Protein AF-A0A7S3Z803-F1 (afdb_monomer)

Sequence (334 aa):
MASFVPVSVGDYLKKFGDLLNKKYKSIKSNDLVVKATDGEGMSIETQIVSAYPKADQSPQGTVKITYKDKPTASKLEFYTDSQVKITGKAETTYFKGWKFTGSGAMIPPYLIIPKKHLSNVAFSAEYTQNKFTGKGSVVYKKAFANASPPVKAMDAVDLAGAFSFGNNGVSIGGKVGGTYADKKFAVTGWGAGANVKKGDIVFGIFSNKFEDVTTGVHYKYSKKTAVGIQTTMKKAFPKKPEEKKAFSSKSLMDIGAGVDYKFNKDTTLQGKVDIGLAMVNPVDTSAKATLEQTVSVGGVMEYALTDFNSKLQLTTICKASGADLGLKLTYGDK

InterPro domains:
  IPR023614 Porin domain superfamily [G3DSA:2.40.160.10] (5-332)

Organism: NCBI:txid91324

Secondary structure (DSSP, 8-state):
----PPPPGGGTTHHHHHHHHTTGGG-SS--EEEEEE-SSSEEEEEEEETSS--TT---EEEEEEEEEETTTTEEEEEEEETT--EEEEEEE--STTEEEEEEEEE--GGG-SSS-EEEEEEEEEEEEETTEEEEEEEEEEEEE-SS-S-----SEEEEEEEEEEEETTEEEEEEEEEEEETTEEEEEEEEEEEEEEETTEEEEEEEETTTEEEEEEEE--SSSEEEEEEEEE-----S-TT---------SEEEEEEEEEESSSSEEEEEEEEEEEEEE--SSTTSPPEEEEEEEEEEEEEEEE-SSSB-EEEEEEEETTS----EEEEEEB-

Foldseek 3Di:
DPFDWFDWPVCLCVVQCCQFPVQVVPFPAQKEWEWEDPVQFKIKIKIWGRPPPDPPDDIKIKIWIWGADPVFRKIWIWMQIPQRWIKIKIWTDNDVQKIKIKIWIWRDPVSDDQPWTWIKIKIKMWGIDRFKIKMKMKIQTDGDHDDDPDDDDRQKIKIKIKMWGDDDQKIWIKMWIWMCHPNDIDTPWMKIWMWGDDPQKIWIWIDIVVFKIKIKIKGDPDPFKIKMKMKIAGHPDDPDPPPPDPPDFDFRMKMKIKMWGHPDPFKIKIKMKIKTWTWDDPPDPPDDTDIDIDIKIKMWIWGWDDPDQWTWIWIFMQIPVDGPTGTYTYTYHD

pLDDT: mean 71.65, std 16.97, range [33.16, 94.19]

Radius of gyration: 23.08 Å; Cα contacts (8 Å, |Δi|>4): 830; chains: 1; bounding box: 64×56×61 Å

Solvent-accessible surface area (backbone atoms only — not comparable to full-atom values): 17310 Å² total; per-residue (Å²): 130,86,81,62,72,36,56,47,59,89,51,43,53,38,73,39,49,47,64,68,40,60,72,68,74,72,52,90,31,43,27,42,33,42,39,46,55,76,86,77,38,44,36,40,38,38,36,31,42,24,69,74,49,61,100,92,50,81,60,41,45,35,41,35,43,36,41,39,45,74,93,59,61,28,34,42,37,41,35,37,36,72,82,53,39,39,35,42,36,41,36,36,47,91,45,95,47,36,39,41,35,42,35,38,36,40,52,60,74,92,79,51,81,92,64,66,43,63,37,40,42,35,42,35,43,33,40,45,56,71,42,35,26,41,35,43,35,43,33,45,39,36,67,55,72,84,81,83,86,84,95,82,75,75,61,31,38,38,41,37,42,34,32,16,40,24,56,97,46,34,21,41,31,35,36,44,28,29,39,39,35,93,95,39,79,43,81,75,45,40,31,44,36,37,27,38,47,59,91,56,35,37,39,18,39,40,24,46,73,82,44,34,41,36,39,31,40,34,37,47,81,47,100,42,33,36,38,29,36,34,40,37,39,39,67,85,69,77,97,55,94,80,68,86,63,78,83,70,76,61,49,38,34,39,39,37,39,27,38,40,38,41,83,53,101,50,31,38,40,35,39,37,40,39,39,38,35,25,64,44,70,55,98,50,98,85,54,76,72,41,80,47,79,46,78,48,46,41,37,40,41,38,40,47,48,74,91,48,84,32,46,41,34,45,31,46,37,48,35,76,92,56,77,56,75,20,49,35,45,33,44,30,63,117

Structure (mmCIF, N/CA/C/O backbone):
data_AF-A0A7S3Z803-F1
#
_entry.id   AF-A0A7S3Z803-F1
#
loop_
_atom_site.group_PDB
_atom_site.id
_atom_site.type_symbol
_atom_site.label_atom_id
_atom_site.label_alt_id
_atom_site.label_comp_id
_atom_site.label_asym_id
_atom_site.label_entity_id
_atom_site.label_seq_id
_atom_site.pdbx_PDB_ins_code
_atom_site.Cartn_x
_atom_site.Cartn_y
_atom_site.Cartn_z
_atom_site.occupancy
_atom_site.B_iso_or_equiv
_atom_site.auth_seq_id
_atom_site.auth_comp_id
_atom_site.auth_asym_id
_atom_site.auth_atom_id
_atom_site.pdbx_PDB_model_num
ATOM 1 N N . MET A 1 1 ? -3.467 -12.020 27.764 1.00 38.16 1 MET A N 1
ATOM 2 C CA . MET A 1 1 ? -2.992 -10.803 27.060 1.00 38.16 1 MET A CA 1
ATOM 3 C C . MET A 1 1 ? -3.093 -11.047 25.560 1.00 38.16 1 MET A C 1
ATOM 5 O O . MET A 1 1 ? -2.675 -12.112 25.124 1.00 38.16 1 MET A O 1
ATOM 9 N N . ALA A 1 2 ? -3.681 -10.135 24.779 1.00 41.53 2 ALA A N 1
ATOM 10 C CA . ALA A 1 2 ? -3.744 -10.296 23.323 1.00 41.53 2 ALA A CA 1
ATOM 11 C C . ALA A 1 2 ? -2.323 -10.251 22.734 1.00 41.53 2 ALA A C 1
ATOM 13 O O . ALA A 1 2 ? -1.582 -9.302 22.988 1.00 41.53 2 ALA A O 1
ATOM 14 N N . SER A 1 3 ? -1.939 -11.290 21.989 1.00 53.44 3 SER A N 1
ATOM 15 C CA . SER A 1 3 ? -0.626 -11.379 21.343 1.00 53.44 3 SER A CA 1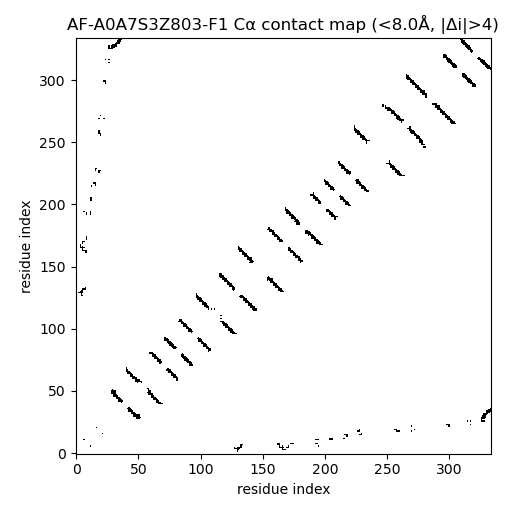
ATOM 16 C C . SER A 1 3 ? -0.447 -10.221 20.354 1.00 53.44 3 SER A C 1
ATOM 18 O O . SER A 1 3 ? -1.299 -9.997 19.492 1.00 53.44 3 SER A O 1
ATOM 20 N N . PHE A 1 4 ? 0.636 -9.453 20.500 1.00 69.19 4 PHE A N 1
ATOM 21 C CA . PHE A 1 4 ? 0.986 -8.378 19.573 1.00 69.19 4 PHE A CA 1
ATOM 22 C C . PHE A 1 4 ? 1.447 -8.983 18.245 1.00 69.19 4 PHE A C 1
ATOM 24 O O . PHE A 1 4 ? 2.483 -9.641 18.197 1.00 69.19 4 PHE A O 1
ATOM 31 N N . VAL A 1 5 ? 0.690 -8.738 17.175 1.00 76.19 5 VAL A N 1
ATOM 32 C CA . VAL A 1 5 ? 1.070 -9.131 15.813 1.00 76.19 5 VAL A CA 1
ATOM 33 C C . VAL A 1 5 ? 1.949 -8.026 15.209 1.00 76.19 5 VAL A C 1
ATOM 35 O O . VAL A 1 5 ? 1.501 -6.874 15.172 1.00 76.19 5 VAL A O 1
ATOM 38 N N . PRO A 1 6 ? 3.176 -8.334 14.749 1.00 80.75 6 PRO A N 1
ATOM 39 C CA . PRO A 1 6 ? 4.049 -7.347 14.125 1.00 80.75 6 PRO A CA 1
ATOM 40 C C . PRO A 1 6 ? 3.448 -6.770 12.847 1.00 80.75 6 PRO A C 1
ATOM 42 O O . PRO A 1 6 ? 2.753 -7.446 12.086 1.00 80.75 6 PRO A O 1
ATOM 45 N N . VAL A 1 7 ? 3.752 -5.498 12.598 1.00 82.12 7 VAL A N 1
ATOM 46 C CA . VAL A 1 7 ? 3.350 -4.811 11.368 1.00 82.12 7 VAL A CA 1
ATOM 47 C C . VAL A 1 7 ? 4.319 -5.197 10.249 1.00 82.12 7 VAL A C 1
ATOM 49 O O . VAL A 1 7 ? 5.530 -5.151 10.437 1.00 82.12 7 VAL A O 1
ATOM 52 N N . SER A 1 8 ? 3.826 -5.554 9.065 1.00 83.56 8 SER A N 1
ATOM 53 C CA . SER A 1 8 ? 4.696 -5.805 7.909 1.00 83.56 8 SER A CA 1
ATOM 54 C C . SER A 1 8 ? 5.442 -4.520 7.522 1.00 83.56 8 SER A C 1
ATOM 56 O O . SER A 1 8 ? 4.881 -3.429 7.589 1.00 83.56 8 SER A O 1
ATOM 58 N N . VAL A 1 9 ? 6.697 -4.615 7.071 1.00 80.31 9 VAL A N 1
ATOM 59 C CA . VAL A 1 9 ? 7.543 -3.436 6.769 1.00 80.31 9 VAL A CA 1
ATOM 60 C C . VAL A 1 9 ? 6.892 -2.463 5.776 1.00 80.31 9 VAL A C 1
ATOM 62 O O . VAL A 1 9 ? 6.995 -1.250 5.936 1.00 80.31 9 VAL A O 1
ATOM 65 N N . GLY A 1 10 ? 6.176 -2.980 4.770 1.00 78.44 10 GLY A N 1
ATOM 66 C CA . GLY A 1 10 ? 5.425 -2.153 3.815 1.00 78.44 10 GLY A CA 1
ATOM 67 C C . GLY A 1 10 ? 4.274 -1.358 4.445 1.00 78.44 10 GLY A C 1
ATOM 68 O O . GLY A 1 10 ? 3.854 -0.345 3.891 1.00 78.44 10 GLY A O 1
ATOM 69 N N . ASP A 1 11 ? 3.812 -1.777 5.622 1.00 84.19 11 ASP A N 1
ATOM 70 C CA . ASP A 1 11 ? 2.680 -1.202 6.338 1.00 84.19 11 ASP A CA 1
ATOM 71 C C . ASP A 1 11 ? 3.108 -0.277 7.496 1.00 84.19 11 ASP A C 1
ATOM 73 O O . ASP A 1 11 ? 2.251 0.380 8.091 1.00 84.19 11 ASP A O 1
ATOM 77 N N . TYR A 1 12 ? 4.413 -0.134 7.782 1.00 84.75 12 TYR A N 1
ATOM 78 C CA . TYR A 1 12 ? 4.927 0.743 8.852 1.00 84.75 12 TYR A CA 1
ATOM 79 C C . TYR A 1 12 ? 4.433 2.181 8.757 1.00 84.75 12 TYR A C 1
ATOM 81 O O . TYR A 1 12 ? 4.205 2.813 9.789 1.00 84.75 12 TYR A O 1
ATOM 89 N N . LEU A 1 13 ? 4.259 2.676 7.530 1.00 84.00 13 LEU A N 1
ATOM 90 C CA . LEU A 1 13 ? 3.807 4.036 7.254 1.00 84.00 13 LEU A CA 1
ATOM 91 C C . LEU A 1 13 ? 2.380 4.104 6.686 1.00 84.00 13 LEU A C 1
ATOM 93 O O . LEU A 1 13 ? 1.871 5.185 6.391 1.00 84.00 13 LEU A O 1
ATOM 97 N N . LYS A 1 14 ? 1.702 2.962 6.535 1.00 84.25 14 LYS A N 1
ATOM 98 C CA . LYS A 1 14 ? 0.430 2.876 5.805 1.00 84.25 14 LYS A CA 1
ATOM 99 C C . LYS A 1 14 ? -0.696 3.658 6.457 1.00 84.25 14 LYS A C 1
ATOM 101 O O . LYS A 1 14 ? -1.471 4.274 5.745 1.00 84.25 14 LYS A O 1
ATOM 106 N N . LYS A 1 15 ? -0.767 3.703 7.791 1.00 79.38 15 LYS A N 1
ATOM 107 C CA . LYS A 1 15 ? -1.795 4.500 8.485 1.00 79.38 15 LYS A CA 1
ATOM 108 C C . LYS A 1 15 ? -1.696 5.992 8.158 1.00 79.38 15 LYS A C 1
ATOM 110 O O . LYS A 1 15 ? -2.727 6.639 8.012 1.00 79.38 15 LYS A O 1
ATOM 115 N N . PHE A 1 16 ? -0.478 6.517 8.010 1.00 80.44 16 PHE A N 1
ATOM 116 C CA . PHE A 1 16 ? -0.243 7.911 7.616 1.00 80.44 16 PHE A CA 1
ATOM 117 C C . PHE A 1 16 ? -0.526 8.095 6.123 1.00 80.44 16 PHE A C 1
ATOM 119 O O . PHE A 1 16 ? -1.274 8.990 5.735 1.00 80.44 16 PHE A O 1
ATOM 126 N N . GLY A 1 17 ? -0.001 7.184 5.296 1.00 74.56 17 GLY A N 1
ATOM 127 C CA . GLY A 1 17 ? -0.214 7.188 3.854 1.00 74.56 17 GLY A CA 1
ATOM 128 C C . GLY A 1 17 ? -1.694 7.133 3.476 1.00 74.56 17 GLY A C 1
ATOM 129 O O . GLY A 1 17 ? -2.117 7.888 2.604 1.00 74.56 17 GLY A O 1
ATOM 130 N N . ASP A 1 18 ? -2.488 6.303 4.152 1.00 79.31 18 ASP A N 1
ATOM 131 C CA . ASP A 1 18 ? -3.930 6.185 3.940 1.00 79.31 18 ASP A CA 1
ATOM 132 C C . ASP A 1 18 ? -4.656 7.486 4.301 1.00 79.31 18 ASP A C 1
ATOM 134 O O . ASP A 1 18 ? -5.507 7.933 3.534 1.00 79.3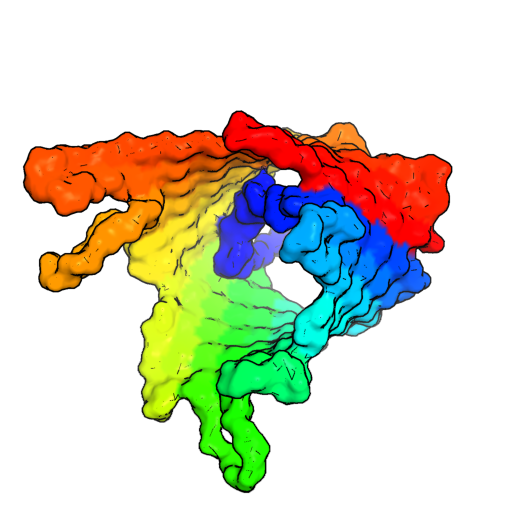1 18 ASP A O 1
ATOM 138 N N . LEU A 1 19 ? -4.294 8.120 5.420 1.00 76.50 19 LEU A N 1
ATOM 139 C CA . LEU A 1 19 ? -4.903 9.375 5.862 1.00 76.50 19 LEU A CA 1
ATOM 140 C C . LEU A 1 19 ? -4.607 10.530 4.885 1.00 76.50 19 LEU A C 1
ATOM 142 O O . LEU A 1 19 ? -5.499 11.311 4.569 1.00 76.50 19 LEU A O 1
ATOM 146 N N . LEU A 1 20 ? -3.383 10.606 4.353 1.00 70.56 20 LEU A N 1
ATOM 147 C CA . LEU A 1 20 ? -2.963 11.685 3.447 1.00 70.56 20 LEU A CA 1
ATOM 148 C C . LEU A 1 20 ? -3.347 11.457 1.975 1.00 70.56 20 LEU A C 1
ATOM 150 O O . LEU A 1 20 ? -3.484 12.417 1.216 1.00 70.56 20 LEU A O 1
ATOM 154 N N . ASN A 1 21 ? -3.487 10.202 1.531 1.00 67.69 21 ASN A N 1
ATOM 155 C CA . ASN A 1 21 ? -3.575 9.890 0.098 1.00 67.69 21 ASN A CA 1
ATOM 156 C C . ASN A 1 21 ? -4.861 9.197 -0.346 1.00 67.69 21 ASN A C 1
ATOM 158 O O . ASN A 1 21 ? -5.215 9.313 -1.520 1.00 67.69 21 ASN A O 1
ATOM 162 N N . LYS A 1 22 ? -5.529 8.430 0.523 1.00 64.75 22 LYS A N 1
ATOM 163 C CA . LYS A 1 22 ? -6.523 7.445 0.070 1.00 64.75 22 LYS A CA 1
ATOM 164 C C . LYS A 1 22 ? -7.722 8.085 -0.627 1.00 64.75 22 LYS A C 1
ATOM 166 O O . LYS A 1 22 ? -8.131 7.588 -1.671 1.00 64.75 22 LYS A O 1
ATOM 171 N N . LYS A 1 23 ? -8.251 9.189 -0.089 1.00 61.09 23 LYS A N 1
ATOM 172 C CA . LYS A 1 23 ? -9.412 9.881 -0.674 1.00 61.09 23 LYS A CA 1
ATOM 173 C C . LYS A 1 23 ? -9.034 10.947 -1.706 1.00 61.09 23 LYS A C 1
ATOM 175 O O . LYS A 1 23 ? -9.745 11.128 -2.685 1.00 61.09 23 LYS A O 1
ATOM 180 N N . TYR A 1 24 ? -7.862 11.567 -1.564 1.00 58.38 24 TYR A N 1
ATOM 181 C CA . TYR A 1 24 ? -7.374 12.603 -2.486 1.00 58.38 24 TYR A CA 1
ATOM 182 C C . TYR A 1 24 ? -6.942 12.074 -3.856 1.00 58.38 24 TYR A C 1
ATOM 184 O O . TYR A 1 24 ? -7.064 12.778 -4.854 1.00 58.38 24 TYR A O 1
ATOM 192 N N . LYS A 1 25 ? -6.431 10.837 -3.932 1.00 52.81 25 LYS A N 1
ATOM 193 C CA . LYS A 1 25 ? -6.002 10.239 -5.208 1.00 52.81 25 LYS A CA 1
ATOM 194 C C . LYS A 1 25 ? -7.168 9.867 -6.133 1.00 52.81 25 LYS A C 1
ATOM 196 O O . LYS A 1 25 ? -6.919 9.609 -7.304 1.00 52.81 25 LYS A O 1
ATOM 201 N N . SER A 1 26 ? -8.403 9.829 -5.626 1.00 47.25 26 SER A N 1
ATOM 202 C CA . SER A 1 26 ? -9.543 9.198 -6.308 1.00 47.25 26 SER A CA 1
ATOM 203 C C . SER A 1 26 ? -10.510 10.163 -7.000 1.00 47.25 26 SER A C 1
ATOM 205 O O . SER A 1 26 ? -11.493 9.687 -7.558 1.00 47.25 26 SER A O 1
ATOM 207 N N . ILE A 1 27 ? -10.319 11.480 -6.935 1.00 50.72 27 ILE A N 1
ATOM 208 C CA . ILE A 1 27 ? -11.336 12.417 -7.434 1.00 50.72 27 ILE A CA 1
ATOM 209 C C . ILE A 1 27 ? -10.619 13.494 -8.243 1.00 50.72 27 ILE A C 1
ATOM 211 O O . ILE A 1 27 ? -10.336 14.592 -7.776 1.00 50.72 27 ILE A O 1
ATOM 215 N N . LYS A 1 28 ? -10.216 13.131 -9.459 1.00 48.34 28 LYS A N 1
ATOM 216 C CA . LYS A 1 28 ? -9.746 14.103 -10.457 1.00 48.34 28 LYS A CA 1
ATOM 217 C C . LYS A 1 28 ? -10.821 14.416 -11.501 1.00 48.34 28 LYS A C 1
ATOM 219 O O . LYS A 1 28 ? -10.574 15.218 -12.391 1.00 48.34 28 LYS A O 1
ATOM 224 N N . SER A 1 29 ? -11.997 13.807 -11.388 1.00 53.75 29 SER A N 1
ATOM 225 C CA . SER A 1 29 ? -12.979 13.753 -12.464 1.00 53.75 29 SER A CA 1
ATOM 226 C C . SER A 1 29 ? -14.366 13.391 -11.930 1.00 53.75 29 SER A C 1
ATOM 228 O O . SER A 1 29 ? -14.491 12.829 -10.839 1.00 53.75 29 SER A O 1
ATOM 230 N N . ASN A 1 30 ? -15.396 13.742 -12.707 1.00 59.19 30 ASN A N 1
ATOM 231 C CA . ASN A 1 30 ? -16.782 13.312 -12.523 1.00 59.19 30 ASN A CA 1
ATOM 232 C C . ASN A 1 30 ? -16.883 11.797 -12.748 1.00 59.19 30 ASN A C 1
ATOM 234 O O . ASN A 1 30 ? -17.286 11.342 -13.820 1.00 59.19 30 ASN A O 1
ATOM 238 N N . ASP A 1 31 ? -16.420 11.024 -11.773 1.00 63.72 31 ASP A N 1
ATOM 239 C CA . ASP A 1 31 ? -16.393 9.572 -11.846 1.00 63.72 31 ASP A CA 1
ATOM 240 C C . ASP A 1 31 ? -17.755 9.006 -11.451 1.00 63.72 31 ASP A C 1
ATOM 242 O O . ASP A 1 31 ? -18.278 9.301 -10.370 1.00 63.72 31 ASP A O 1
ATOM 246 N N . LEU A 1 32 ? -18.291 8.137 -12.305 1.00 65.88 32 LEU A N 1
ATOM 247 C CA . LEU A 1 32 ? -19.451 7.315 -11.988 1.00 65.88 32 LEU A CA 1
ATOM 248 C C . LEU A 1 32 ? -18.962 5.943 -11.535 1.00 65.88 32 LEU A C 1
ATOM 250 O O . LEU A 1 32 ? -18.242 5.278 -12.277 1.00 65.88 32 LEU A O 1
ATOM 254 N N . VAL A 1 33 ? -19.358 5.509 -10.338 1.00 72.50 33 VAL A N 1
ATOM 255 C CA . VAL A 1 33 ? -19.061 4.161 -9.831 1.00 72.50 33 VAL A CA 1
ATOM 256 C C . VAL A 1 33 ? -20.357 3.420 -9.536 1.00 72.50 33 VAL A C 1
ATOM 258 O O . VAL A 1 33 ? -21.183 3.883 -8.756 1.00 72.50 33 VAL A O 1
ATOM 261 N N . VAL A 1 34 ? -20.514 2.237 -10.115 1.00 70.44 34 VAL A N 1
ATOM 262 C CA . VAL A 1 34 ? -21.640 1.335 -9.870 1.00 70.44 34 VAL A CA 1
ATOM 263 C C . VAL A 1 34 ? -21.108 0.083 -9.195 1.00 70.44 34 VAL A C 1
ATOM 265 O O . VAL A 1 34 ? -20.183 -0.548 -9.708 1.00 70.44 34 VAL A O 1
ATOM 268 N N . LYS A 1 35 ? -21.668 -0.275 -8.039 1.00 77.75 35 LYS A N 1
ATOM 269 C CA . LYS A 1 35 ? -21.300 -1.484 -7.297 1.00 77.75 35 LYS A CA 1
ATOM 270 C C . LYS A 1 35 ? -22.505 -2.399 -7.161 1.00 77.75 35 LYS A C 1
ATOM 272 O O . LYS A 1 35 ? -23.521 -1.987 -6.621 1.00 77.75 35 LYS A O 1
ATOM 277 N N . ALA A 1 36 ? -22.353 -3.644 -7.580 1.00 75.56 36 ALA A N 1
ATOM 278 C CA . ALA A 1 36 ? -23.312 -4.713 -7.346 1.00 75.56 36 ALA A CA 1
ATOM 279 C C . ALA A 1 36 ? -22.654 -5.800 -6.491 1.00 75.56 36 ALA A C 1
ATOM 281 O O . ALA A 1 36 ? -21.455 -6.060 -6.614 1.00 75.56 36 ALA A O 1
ATOM 282 N N . THR A 1 37 ? -23.421 -6.428 -5.611 1.00 77.88 37 THR A N 1
ATOM 283 C CA . THR A 1 37 ? -22.973 -7.537 -4.765 1.00 77.88 37 THR A CA 1
ATOM 284 C C . THR A 1 37 ? -24.071 -8.587 -4.723 1.00 77.88 37 THR A C 1
ATOM 286 O O . THR A 1 37 ? -25.240 -8.231 -4.691 1.00 77.88 37 THR A O 1
ATOM 289 N N . ASP A 1 38 ? -23.704 -9.865 -4.716 1.00 76.69 38 ASP A N 1
ATOM 290 C CA . ASP A 1 38 ? -24.664 -10.967 -4.534 1.00 76.69 38 ASP A CA 1
ATOM 291 C C . ASP A 1 38 ? -25.003 -11.216 -3.049 1.00 76.69 38 ASP A C 1
ATOM 293 O O . ASP A 1 38 ? -25.902 -11.980 -2.727 1.00 76.69 38 ASP A O 1
ATOM 297 N N . GLY A 1 39 ? -24.247 -10.598 -2.131 1.00 73.06 39 GLY A N 1
ATOM 298 C CA . GLY A 1 39 ? -24.377 -10.769 -0.676 1.00 73.06 39 GLY A CA 1
ATOM 299 C C . GLY A 1 39 ? -23.646 -12.005 -0.129 1.00 73.06 39 GLY A C 1
ATOM 300 O O . GLY A 1 39 ? -23.325 -12.088 1.067 1.00 73.06 39 GLY A O 1
ATOM 301 N N . GLU A 1 40 ? -23.271 -12.931 -1.003 1.00 72.88 40 GLU A N 1
ATOM 302 C CA . GLU A 1 40 ? -22.730 -14.241 -0.657 1.00 72.88 40 GLU A CA 1
ATOM 303 C C . GLU A 1 40 ? -21.209 -14.310 -0.816 1.00 72.88 40 GLU A C 1
ATOM 305 O O . GLU A 1 40 ? -20.545 -14.887 0.053 1.00 72.88 40 GLU A O 1
ATOM 310 N N . GLY A 1 41 ? -20.630 -13.603 -1.791 1.00 75.19 41 GLY A N 1
ATOM 311 C CA . GLY A 1 41 ? -19.181 -13.576 -2.000 1.00 75.19 41 GLY A CA 1
ATOM 312 C C . GLY A 1 41 ? -18.698 -12.832 -3.245 1.00 75.19 41 GLY A C 1
ATOM 313 O O . GLY A 1 41 ? -17.511 -12.494 -3.307 1.00 75.19 41 GLY A O 1
ATOM 314 N N . MET A 1 42 ? -19.566 -12.533 -4.211 1.00 81.56 42 MET A N 1
ATOM 315 C CA . MET A 1 42 ? -19.224 -11.813 -5.434 1.00 81.56 42 MET A CA 1
ATOM 316 C C . MET A 1 42 ? -19.596 -10.331 -5.345 1.00 81.56 42 MET A C 1
ATOM 318 O O . MET A 1 42 ? -20.680 -9.951 -4.914 1.00 81.56 42 MET A O 1
ATOM 322 N N . SER A 1 43 ? -18.698 -9.468 -5.814 1.00 85.00 43 SER A N 1
ATOM 323 C CA . SER A 1 43 ? -18.977 -8.050 -6.024 1.00 85.00 43 SER A CA 1
ATOM 324 C C . SER A 1 43 ? -18.425 -7.584 -7.363 1.00 85.00 43 SER A C 1
ATOM 326 O O . SER A 1 43 ? -17.258 -7.840 -7.672 1.00 85.00 43 SER A O 1
ATOM 328 N N . ILE A 1 44 ? -19.232 -6.847 -8.111 1.00 81.75 44 ILE A N 1
ATOM 329 C CA . ILE A 1 44 ? -18.873 -6.221 -9.378 1.00 81.75 44 ILE A CA 1
ATOM 330 C C . ILE A 1 44 ? -18.842 -4.713 -9.145 1.00 81.75 44 ILE A C 1
ATOM 332 O O . ILE A 1 44 ? -19.792 -4.134 -8.633 1.00 81.75 44 ILE A O 1
ATOM 336 N N . GLU A 1 45 ? -17.741 -4.069 -9.502 1.00 82.81 45 GLU A N 1
ATOM 337 C CA . GLU A 1 45 ? -17.573 -2.622 -9.460 1.00 82.81 45 GLU A CA 1
ATOM 338 C C . GLU A 1 45 ? -17.234 -2.136 -10.865 1.00 82.81 45 GLU A C 1
ATOM 340 O O . GLU A 1 45 ? -16.190 -2.483 -11.413 1.00 82.81 45 GLU A O 1
ATOM 345 N N . THR A 1 46 ? -18.118 -1.337 -11.449 1.00 79.75 46 THR A N 1
ATOM 346 C CA . THR A 1 46 ? -17.885 -0.654 -12.723 1.00 79.75 46 THR A CA 1
ATOM 347 C C . THR A 1 46 ? -17.604 0.808 -12.431 1.00 79.75 46 THR A C 1
ATOM 349 O O . THR A 1 46 ? -18.339 1.435 -11.672 1.00 79.75 46 THR A O 1
ATOM 352 N N . GLN A 1 47 ? -16.551 1.367 -13.015 1.00 78.50 47 GLN A N 1
ATOM 353 C CA . GLN A 1 47 ? -16.219 2.781 -12.876 1.00 78.50 47 GLN A CA 1
ATOM 354 C C . GLN A 1 47 ? -15.996 3.401 -14.250 1.00 78.50 47 GLN A C 1
ATOM 356 O O . GLN A 1 47 ? -15.205 2.889 -15.037 1.00 78.50 47 GLN A O 1
ATOM 361 N N . ILE A 1 48 ? -16.651 4.529 -14.509 1.00 70.88 48 ILE A N 1
ATOM 362 C CA . ILE A 1 48 ? -16.384 5.397 -15.655 1.00 70.88 48 ILE A CA 1
ATOM 363 C C . ILE A 1 48 ? -15.667 6.630 -15.121 1.00 70.88 48 ILE A C 1
ATOM 365 O O . ILE A 1 48 ? -16.241 7.412 -14.363 1.00 70.88 48 ILE A O 1
ATOM 369 N N . VAL A 1 49 ? -14.403 6.779 -15.501 1.00 69.31 49 VAL A N 1
ATOM 370 C CA . VAL A 1 49 ? -13.582 7.946 -15.185 1.00 69.31 49 VAL A CA 1
ATOM 371 C C . VAL A 1 49 ? -13.902 9.052 -16.179 1.00 69.31 49 VAL A C 1
ATOM 373 O O . VAL A 1 49 ? -13.926 8.804 -17.387 1.00 69.31 49 VAL A O 1
ATOM 376 N N . SER A 1 50 ? -14.124 10.265 -15.668 1.00 63.38 50 SER A N 1
ATOM 377 C CA . SER A 1 50 ? -14.532 11.423 -16.479 1.00 63.38 50 SER A CA 1
ATOM 378 C C . SER A 1 50 ? -15.781 11.125 -17.312 1.00 63.38 50 SER A C 1
ATOM 380 O O . SER A 1 50 ? -15.752 11.256 -18.531 1.00 63.38 50 SER A O 1
ATOM 382 N N . ALA A 1 51 ? -16.887 10.736 -16.664 1.00 54.84 51 ALA A N 1
ATOM 383 C CA . ALA A 1 51 ? -18.160 10.471 -17.347 1.00 54.84 51 ALA A CA 1
ATOM 384 C C . ALA A 1 51 ? -18.642 11.665 -18.201 1.00 54.84 51 ALA A C 1
ATOM 386 O O . ALA A 1 51 ? -19.322 11.470 -19.202 1.00 54.84 51 ALA A O 1
ATOM 387 N N . TYR A 1 52 ? -18.215 12.881 -17.840 1.00 55.88 52 TYR A N 1
ATOM 388 C CA . TYR A 1 52 ? -18.385 14.110 -18.617 1.00 55.88 52 TYR A CA 1
ATOM 389 C C . TYR A 1 52 ? -17.010 14.730 -18.897 1.00 55.88 52 TYR A C 1
ATOM 391 O O . TYR A 1 52 ? -16.545 15.572 -18.118 1.00 55.88 52 TYR A O 1
ATOM 399 N N . PRO A 1 53 ? -16.294 14.266 -19.930 1.00 56.53 53 PRO A N 1
ATOM 400 C CA . PRO A 1 53 ? -14.960 14.762 -20.218 1.00 56.53 53 PRO A CA 1
ATOM 401 C C . PRO A 1 53 ? -15.012 16.151 -20.871 1.00 56.53 53 PRO A C 1
ATOM 403 O O . PRO A 1 53 ? -16.014 16.551 -21.461 1.00 56.53 53 PRO A O 1
ATOM 406 N N . LYS A 1 54 ? -13.902 16.895 -20.792 1.00 56.72 54 LYS A N 1
ATOM 407 C CA . LYS A 1 54 ? -13.682 18.060 -21.667 1.00 56.72 54 LYS A CA 1
ATOM 408 C C . LYS A 1 54 ? -13.523 17.572 -23.118 1.00 56.72 54 LYS A C 1
ATOM 410 O O . LYS A 1 54 ? -13.174 16.413 -23.317 1.00 56.72 54 LYS A O 1
ATOM 415 N N . ALA A 1 55 ? -13.734 18.454 -24.098 1.00 52.22 55 ALA A N 1
ATOM 416 C CA . ALA A 1 55 ? -13.824 18.132 -25.532 1.00 52.22 55 ALA A CA 1
ATOM 417 C C . ALA A 1 55 ? -12.707 17.220 -26.102 1.00 52.22 55 ALA A C 1
ATOM 419 O O . ALA A 1 55 ? -12.965 16.487 -27.050 1.00 52.22 55 ALA A O 1
ATOM 420 N N . ASP A 1 56 ? -11.518 17.192 -25.486 1.00 59.03 56 ASP A N 1
ATOM 421 C CA . ASP A 1 56 ? -10.352 16.425 -25.955 1.00 59.03 56 ASP A CA 1
ATOM 422 C C . ASP A 1 56 ? -10.052 15.145 -25.145 1.00 59.03 56 ASP A C 1
ATOM 424 O O . ASP A 1 56 ? -8.962 14.577 -25.246 1.00 59.03 56 ASP A O 1
ATOM 428 N N . GLN A 1 57 ? -10.969 14.690 -24.285 1.00 57.81 57 GLN A N 1
ATOM 429 C CA . GLN A 1 57 ? -10.776 13.479 -23.479 1.00 57.81 57 GLN A CA 1
ATOM 430 C C . GLN A 1 57 ? -11.890 12.460 -23.727 1.00 57.81 57 GLN A C 1
ATOM 432 O O . GLN A 1 57 ? -13.071 12.782 -23.694 1.00 57.81 57 GLN A O 1
ATOM 437 N N . SER A 1 58 ? -11.521 11.196 -23.939 1.00 60.91 58 SER A N 1
ATOM 438 C CA . SER A 1 58 ? -12.487 10.094 -23.966 1.00 60.91 58 SER A CA 1
ATOM 439 C C . SER A 1 58 ? -12.721 9.557 -22.547 1.00 60.91 58 SER A C 1
ATOM 441 O O . SER A 1 58 ? -11.751 9.432 -21.790 1.00 60.91 58 SER A O 1
ATOM 443 N N . PRO A 1 59 ? -13.964 9.199 -22.171 1.00 65.50 59 PRO A N 1
ATOM 444 C CA . PRO A 1 59 ? -14.237 8.542 -20.896 1.00 65.50 59 PRO A CA 1
ATOM 445 C C . PRO A 1 59 ? -13.473 7.217 -20.799 1.00 65.50 59 PRO A C 1
ATOM 447 O O . PRO A 1 59 ? -13.406 6.462 -21.771 1.00 65.50 59 PRO A O 1
ATOM 450 N N . GLN A 1 60 ? -12.924 6.905 -19.625 1.00 70.69 60 GLN A N 1
ATOM 451 C CA . GLN A 1 60 ? -12.234 5.631 -19.398 1.00 70.69 60 GLN A CA 1
ATOM 452 C C . GLN A 1 60 ? -13.078 4.722 -18.512 1.00 70.69 60 GLN A C 1
ATOM 454 O O . GLN A 1 60 ? -13.252 4.975 -17.323 1.00 70.69 60 GLN A O 1
ATOM 459 N N . GLY A 1 61 ? -13.597 3.645 -19.098 1.00 72.50 61 GLY A N 1
ATOM 460 C CA . GLY A 1 61 ? -14.308 2.600 -18.369 1.00 72.50 61 GLY A CA 1
ATOM 461 C C . GLY A 1 61 ? -13.352 1.607 -17.712 1.00 72.50 61 GLY A C 1
ATOM 462 O O . GLY A 1 61 ? -12.317 1.253 -18.281 1.00 72.50 61 GLY A O 1
ATOM 463 N N . THR A 1 62 ? -13.721 1.130 -16.529 1.00 80.81 62 THR A N 1
ATOM 464 C CA . THR A 1 62 ? -13.089 0.002 -15.848 1.00 80.81 62 THR A CA 1
ATOM 465 C C . THR A 1 62 ? -14.156 -0.906 -15.254 1.00 80.81 62 THR A C 1
ATOM 467 O O . THR A 1 62 ? -15.190 -0.435 -14.777 1.00 80.81 62 THR A O 1
ATOM 470 N N . VAL A 1 63 ? -13.903 -2.210 -15.276 1.00 82.62 63 VAL A N 1
ATOM 471 C CA . VAL A 1 63 ? -14.742 -3.208 -14.611 1.00 82.62 63 VAL A CA 1
ATOM 472 C C . VAL A 1 63 ? -13.849 -4.030 -13.703 1.00 82.62 63 VAL A C 1
ATOM 474 O O . VAL A 1 63 ? -12.828 -4.566 -14.137 1.00 82.62 63 VAL A O 1
ATOM 477 N N . LYS A 1 64 ? -14.242 -4.134 -12.438 1.00 87.06 64 LYS A N 1
ATOM 478 C CA . LYS A 1 64 ? -13.597 -4.953 -11.425 1.00 87.06 64 LYS A CA 1
ATOM 479 C C . LYS A 1 64 ? -14.583 -5.983 -10.894 1.00 87.06 64 LYS A C 1
ATOM 481 O O . LYS A 1 64 ? -15.595 -5.632 -10.302 1.00 87.06 64 LYS A O 1
ATOM 486 N N . ILE A 1 65 ? -14.237 -7.254 -11.010 1.00 85.19 65 ILE A N 1
ATOM 487 C CA . ILE A 1 65 ? -14.984 -8.361 -10.415 1.00 85.19 65 ILE A CA 1
ATOM 488 C C . ILE A 1 65 ? -14.162 -8.885 -9.248 1.00 85.19 65 ILE A C 1
ATOM 490 O O . ILE A 1 65 ? -12.967 -9.134 -9.382 1.00 85.19 65 ILE A O 1
ATOM 494 N N . THR A 1 66 ? -14.778 -9.018 -8.082 1.00 88.31 66 THR A N 1
ATOM 495 C CA . THR A 1 66 ? -14.159 -9.610 -6.898 1.00 88.31 66 THR A CA 1
ATOM 496 C C . THR A 1 66 ? -15.003 -10.781 -6.443 1.00 88.31 66 THR A C 1
ATOM 498 O O . THR A 1 66 ? -16.181 -10.606 -6.169 1.00 88.31 66 THR A O 1
ATOM 501 N N . TYR A 1 67 ? -14.387 -11.945 -6.306 1.00 87.19 67 TYR A N 1
ATOM 502 C CA . TYR A 1 67 ? -14.981 -13.117 -5.684 1.00 87.19 67 TYR A CA 1
ATOM 503 C C . TYR A 1 67 ? -14.250 -13.406 -4.375 1.00 87.19 67 TYR A C 1
ATOM 505 O O . TYR A 1 67 ? -13.018 -13.351 -4.314 1.00 87.19 67 TYR A O 1
ATOM 513 N N . LYS A 1 68 ? -15.004 -13.676 -3.315 1.00 84.06 68 LYS A N 1
ATOM 514 C CA . LYS A 1 68 ? -14.498 -14.065 -2.003 1.00 84.06 68 LYS A CA 1
ATOM 515 C C . LYS A 1 68 ? -15.195 -15.334 -1.563 1.00 84.06 68 LYS A C 1
ATOM 517 O O . LYS A 1 68 ? -16.379 -15.313 -1.247 1.00 84.06 68 LYS A O 1
ATOM 522 N N . ASP A 1 69 ? -14.417 -16.393 -1.448 1.00 79.88 69 ASP A N 1
ATOM 523 C CA . ASP A 1 69 ? -14.870 -17.625 -0.831 1.00 79.88 69 ASP A CA 1
ATOM 524 C C . ASP A 1 69 ? -14.668 -17.521 0.687 1.00 79.88 69 ASP A C 1
ATOM 526 O O . ASP A 1 69 ? -13.538 -17.539 1.186 1.00 79.88 69 ASP A O 1
ATOM 530 N N . LYS A 1 70 ? -15.766 -17.324 1.429 1.00 70.06 70 LYS A N 1
ATOM 531 C CA . LYS A 1 70 ? -15.746 -17.147 2.893 1.00 70.06 70 LYS A CA 1
ATOM 532 C C . LYS A 1 70 ? -15.133 -18.368 3.616 1.00 70.06 70 LYS A C 1
ATOM 534 O O . LYS A 1 70 ? -14.279 -18.132 4.471 1.00 70.06 70 LYS A O 1
ATOM 539 N N . PRO A 1 71 ? -15.490 -19.627 3.278 1.00 68.69 71 PRO A N 1
ATOM 540 C CA . PRO A 1 71 ? -14.868 -20.834 3.831 1.00 68.69 71 PRO A CA 1
ATOM 541 C C . PRO A 1 71 ? -13.339 -20.906 3.730 1.00 68.69 71 PRO A C 1
ATOM 543 O O . PRO A 1 71 ? -12.681 -21.234 4.714 1.00 68.69 71 PRO A O 1
ATOM 546 N N . THR A 1 72 ? -12.754 -20.600 2.566 1.00 67.62 72 THR A N 1
ATOM 547 C CA . THR A 1 72 ? -11.299 -20.753 2.342 1.00 67.62 72 THR A CA 1
ATOM 548 C C . THR A 1 72 ? -10.508 -19.453 2.511 1.00 67.62 72 THR A C 1
ATOM 550 O O . THR A 1 72 ? -9.286 -19.435 2.347 1.00 67.62 72 THR A O 1
ATOM 553 N N . ALA A 1 73 ? -11.194 -18.343 2.814 1.00 74.44 73 ALA A N 1
ATOM 554 C CA . ALA A 1 73 ? -10.652 -16.983 2.789 1.00 74.44 73 ALA A CA 1
ATOM 555 C C . ALA A 1 73 ? -9.921 -16.640 1.471 1.00 74.44 73 ALA A C 1
ATOM 557 O O . ALA A 1 73 ? -9.064 -15.750 1.441 1.00 74.44 73 ALA A O 1
ATOM 558 N N . SER A 1 74 ? -10.252 -17.343 0.382 1.00 81.75 74 SER A N 1
ATOM 559 C CA . SER A 1 74 ? -9.666 -17.111 -0.932 1.00 81.75 74 SER A CA 1
ATOM 560 C C . SER A 1 74 ? -10.348 -15.927 -1.601 1.00 81.75 74 SER A C 1
ATOM 562 O O . SER A 1 74 ? -11.562 -15.742 -1.507 1.00 81.75 74 SER A O 1
ATOM 564 N N . LYS A 1 75 ? -9.560 -15.102 -2.286 1.00 86.75 75 LYS A N 1
ATOM 565 C CA . LYS A 1 75 ? -10.040 -13.915 -2.987 1.00 86.75 75 LYS A CA 1
ATOM 566 C C . LYS A 1 75 ? -9.515 -13.904 -4.410 1.00 86.75 75 LYS A C 1
ATOM 568 O O . LYS A 1 75 ? -8.304 -13.920 -4.606 1.00 86.75 75 LYS A O 1
ATOM 573 N N . LEU A 1 76 ? -10.412 -13.792 -5.379 1.00 85.88 76 LEU A N 1
ATOM 574 C CA . LEU A 1 76 ? -10.080 -13.551 -6.778 1.00 85.88 76 LEU A CA 1
ATOM 575 C C . LEU A 1 76 ? -10.521 -12.136 -7.149 1.00 85.88 76 LEU A C 1
ATOM 577 O O . LEU A 1 76 ? -11.634 -11.728 -6.832 1.00 85.88 76 LEU A O 1
ATOM 581 N N . GLU A 1 77 ? -9.651 -11.371 -7.795 1.00 87.62 77 GLU A N 1
ATOM 582 C CA . GLU A 1 77 ? -9.973 -10.073 -8.378 1.00 87.62 77 GLU A CA 1
ATOM 583 C C . GLU A 1 77 ? -9.592 -10.084 -9.854 1.00 87.62 77 GLU A C 1
ATOM 585 O O . GLU A 1 77 ? -8.448 -10.378 -10.200 1.00 87.62 77 GLU A O 1
ATOM 590 N N . PHE A 1 78 ? -10.537 -9.715 -10.708 1.00 85.50 78 PHE A N 1
ATOM 591 C CA . PHE A 1 78 ? -10.313 -9.458 -12.122 1.00 85.50 78 PHE A CA 1
ATOM 592 C C . PHE A 1 78 ? -10.604 -7.995 -12.405 1.00 85.50 78 PHE A C 1
ATOM 594 O O . PHE A 1 78 ? -11.557 -7.432 -11.872 1.00 85.50 78 PHE A O 1
ATOM 601 N N . TYR A 1 79 ? -9.766 -7.379 -13.221 1.00 82.50 79 TYR A N 1
ATOM 602 C CA . TYR A 1 79 ? -9.878 -5.990 -13.627 1.00 82.50 79 TYR A CA 1
ATOM 603 C C . TYR A 1 79 ? -9.646 -5.889 -15.126 1.00 82.50 79 TYR A C 1
ATOM 605 O O . TYR A 1 79 ? -8.696 -6.482 -15.637 1.00 82.50 79 TYR A O 1
ATOM 613 N N . THR A 1 80 ? -10.478 -5.108 -15.801 1.00 78.38 80 THR A N 1
ATOM 614 C CA . THR A 1 80 ? -10.253 -4.667 -17.176 1.00 78.38 80 THR A CA 1
ATOM 615 C C . THR A 1 80 ? -10.458 -3.165 -17.268 1.00 78.38 80 THR A C 1
ATOM 617 O O . THR A 1 80 ? -11.308 -2.611 -16.568 1.00 78.38 80 THR A O 1
ATOM 620 N N . ASP A 1 81 ? -9.700 -2.506 -18.136 1.00 75.94 81 ASP A N 1
ATOM 621 C CA . ASP A 1 81 ? -9.879 -1.093 -18.459 1.00 75.94 81 ASP A CA 1
ATOM 622 C C . ASP A 1 81 ? -10.150 -0.861 -19.946 1.00 75.94 81 ASP A C 1
ATOM 624 O O . ASP A 1 81 ? -10.106 -1.779 -20.762 1.00 75.94 81 ASP A O 1
ATOM 628 N N . SER A 1 82 ? -10.448 0.391 -20.289 1.00 66.25 82 SER A N 1
ATOM 629 C CA . SER A 1 82 ? -10.632 0.875 -21.664 1.00 66.25 82 SER A CA 1
ATOM 630 C C . SER A 1 82 ? -9.413 0.684 -22.580 1.00 66.25 82 SER A C 1
ATOM 632 O O . SER A 1 82 ? -9.556 0.770 -23.795 1.00 66.25 82 SER A O 1
ATOM 634 N N . GLN A 1 83 ? -8.232 0.380 -22.029 1.00 65.62 83 GLN A N 1
ATOM 635 C CA . GLN A 1 83 ? -7.041 -0.014 -22.792 1.00 65.62 83 GLN A CA 1
ATOM 636 C C . GLN A 1 83 ? -6.930 -1.546 -22.937 1.00 65.62 83 GLN A C 1
ATOM 638 O O . GLN A 1 83 ? -5.910 -2.061 -23.393 1.00 65.62 83 GLN A O 1
ATOM 643 N N . VAL A 1 84 ? -7.987 -2.272 -22.546 1.00 66.62 84 VAL A N 1
ATOM 644 C CA . VAL A 1 84 ? -8.119 -3.738 -22.525 1.00 66.62 84 VAL A CA 1
ATOM 645 C C . VAL A 1 84 ? -6.993 -4.406 -21.733 1.00 66.62 84 VAL A C 1
ATOM 647 O O . VAL A 1 84 ? -6.612 -5.550 -21.977 1.00 66.62 84 VAL A O 1
ATOM 650 N N . LYS A 1 85 ? -6.434 -3.705 -20.743 1.00 73.19 85 LYS A N 1
ATOM 651 C CA . LYS A 1 85 ? -5.483 -4.308 -19.820 1.00 73.19 85 LYS A CA 1
ATOM 652 C C . LYS A 1 85 ? -6.248 -5.196 -18.852 1.00 73.19 85 LYS A C 1
ATOM 654 O O . LYS A 1 85 ? -6.961 -4.711 -17.977 1.00 73.19 85 LYS A O 1
ATOM 659 N N . ILE A 1 86 ? -6.022 -6.499 -18.950 1.00 77.25 86 ILE A N 1
ATOM 660 C CA . ILE A 1 86 ? -6.615 -7.485 -18.053 1.00 77.25 86 ILE A CA 1
ATOM 661 C C . ILE A 1 86 ? -5.638 -7.732 -16.909 1.00 77.25 86 ILE A C 1
ATOM 663 O O . ILE A 1 86 ? -4.485 -8.102 -17.127 1.00 77.25 86 ILE A O 1
ATOM 667 N N . THR A 1 87 ? -6.083 -7.521 -15.675 1.00 83.56 87 THR A N 1
ATOM 668 C CA . THR A 1 87 ? -5.313 -7.827 -14.466 1.00 83.56 87 THR A CA 1
ATOM 669 C C . THR A 1 87 ? -6.080 -8.832 -13.619 1.00 83.56 87 THR A C 1
ATOM 671 O O . THR A 1 87 ? -7.235 -8.601 -13.279 1.00 83.56 87 THR A O 1
ATOM 674 N N . GLY A 1 88 ? -5.434 -9.940 -13.273 1.00 85.94 88 GLY A N 1
ATOM 675 C CA . GLY A 1 88 ? -5.951 -10.951 -12.357 1.00 85.94 88 GLY A CA 1
ATOM 676 C C . GLY A 1 88 ? -5.142 -10.965 -11.066 1.00 85.94 88 GLY A C 1
ATOM 677 O O . GLY A 1 88 ? -3.919 -10.808 -11.091 1.00 85.94 88 GLY A O 1
ATOM 678 N N . LYS A 1 89 ? -5.800 -11.174 -9.930 1.00 90.06 89 LYS A N 1
ATOM 679 C CA . LYS A 1 89 ? -5.163 -11.362 -8.627 1.00 90.06 89 LYS A CA 1
ATOM 680 C C . LYS A 1 89 ? -5.880 -12.458 -7.857 1.00 90.06 89 LYS A C 1
ATOM 682 O O . LYS A 1 89 ? -7.090 -12.401 -7.697 1.00 90.06 89 LYS A O 1
ATOM 687 N N . ALA A 1 90 ? -5.124 -13.408 -7.335 1.00 87.25 90 ALA A N 1
ATOM 688 C CA . ALA A 1 90 ? -5.594 -14.446 -6.438 1.00 87.25 90 ALA A CA 1
ATOM 689 C C . ALA A 1 90 ? -4.879 -14.315 -5.093 1.00 87.25 90 ALA A C 1
ATOM 691 O O . ALA A 1 90 ? -3.656 -14.195 -5.049 1.00 87.25 90 ALA A O 1
ATOM 692 N N . GLU A 1 91 ? -5.623 -14.343 -3.996 1.00 89.75 91 GLU A N 1
ATOM 693 C CA . GLU A 1 91 ? -5.102 -14.423 -2.633 1.00 89.75 91 GLU A CA 1
ATOM 694 C C . GLU A 1 91 ? -5.693 -15.650 -1.946 1.00 89.75 91 GLU A C 1
ATOM 696 O O . GLU A 1 91 ? -6.869 -15.951 -2.131 1.00 89.75 91 GLU A O 1
ATOM 701 N N . THR A 1 92 ? -4.895 -16.348 -1.145 1.00 85.75 92 THR A N 1
ATOM 702 C CA . THR A 1 92 ? -5.357 -17.516 -0.389 1.00 85.75 92 THR A CA 1
ATOM 703 C C . THR A 1 92 ? -4.556 -17.695 0.899 1.00 85.75 92 THR A C 1
ATOM 705 O O . THR A 1 92 ? -3.415 -17.232 1.013 1.00 85.75 92 THR A O 1
ATOM 708 N N . THR A 1 93 ? -5.168 -18.364 1.873 1.00 81.00 93 THR A N 1
ATOM 709 C CA . THR A 1 93 ? -4.663 -18.542 3.241 1.00 81.00 93 THR A CA 1
ATOM 710 C C . THR A 1 93 ? -4.791 -20.018 3.630 1.00 81.00 93 THR A C 1
ATOM 712 O O . THR A 1 93 ? -5.549 -20.376 4.522 1.00 81.00 93 THR A O 1
ATOM 715 N N . TYR A 1 94 ? -4.087 -20.902 2.911 1.00 70.50 94 TYR A N 1
ATOM 716 C CA . TYR A 1 94 ? -4.194 -22.359 3.105 1.00 70.50 94 TYR A CA 1
ATOM 717 C C . TYR A 1 94 ? -3.659 -22.852 4.455 1.00 70.50 94 TYR A C 1
ATOM 719 O O . TYR A 1 94 ? -4.192 -23.803 5.018 1.00 70.50 94 TYR A O 1
ATOM 727 N N . PHE A 1 95 ? -2.615 -22.212 4.991 1.00 80.00 95 PHE A N 1
ATOM 728 C CA . PHE A 1 95 ? -1.997 -22.607 6.257 1.00 80.00 95 PHE A CA 1
ATOM 729 C C . PHE A 1 95 ? -2.064 -21.465 7.262 1.00 80.00 95 PHE A C 1
ATOM 731 O O . PHE A 1 95 ? -1.922 -20.293 6.906 1.00 80.00 95 PHE A O 1
ATOM 738 N N . LYS A 1 96 ? -2.238 -21.799 8.545 1.00 81.69 96 LYS A N 1
ATOM 739 C CA . LYS A 1 96 ? -2.284 -20.802 9.618 1.00 81.69 96 LYS A CA 1
ATOM 740 C C . LYS A 1 96 ? -1.018 -19.939 9.590 1.00 81.69 96 LYS A C 1
ATOM 742 O O . LYS A 1 96 ? 0.093 -20.450 9.688 1.00 81.69 96 LYS A O 1
ATOM 747 N N . GLY A 1 97 ? -1.210 -18.628 9.465 1.00 82.56 97 GLY A N 1
ATOM 748 C CA . GLY A 1 97 ? -0.124 -17.650 9.390 1.00 82.56 97 GLY A CA 1
ATOM 749 C C . GLY A 1 97 ? 0.451 -17.429 7.989 1.00 82.56 97 GLY A C 1
ATOM 750 O O . GLY A 1 97 ? 1.133 -16.430 7.804 1.00 82.56 97 GLY A O 1
ATOM 751 N N . TRP A 1 98 ? 0.158 -18.273 6.995 1.00 87.75 98 TRP A N 1
ATOM 752 C CA . TRP A 1 98 ? 0.629 -18.093 5.619 1.00 87.75 98 TRP A CA 1
ATOM 753 C C . TRP A 1 98 ? -0.432 -17.463 4.727 1.00 87.75 98 TRP A C 1
ATOM 755 O O . TRP A 1 98 ? -1.550 -17.961 4.623 1.00 87.75 98 TRP A O 1
ATOM 765 N N . LYS A 1 99 ? -0.044 -16.418 4.003 1.00 89.19 99 LYS A N 1
ATOM 766 C CA . LYS A 1 99 ? -0.822 -15.793 2.942 1.00 89.19 99 LYS A CA 1
ATOM 767 C C . LYS A 1 99 ? -0.054 -15.877 1.631 1.00 89.19 99 LYS A C 1
ATOM 769 O O . LYS A 1 99 ? 1.046 -15.343 1.514 1.00 89.19 99 LYS A O 1
ATOM 774 N N . PHE A 1 100 ? -0.669 -16.480 0.624 1.00 89.06 100 PHE A N 1
ATOM 775 C CA . PHE A 1 100 ? -0.138 -16.530 -0.732 1.00 89.06 100 PHE A CA 1
ATOM 776 C C . PHE A 1 100 ? -0.905 -15.563 -1.624 1.00 89.06 100 PHE A C 1
ATOM 778 O O . PHE A 1 100 ? -2.105 -15.336 -1.456 1.00 89.06 100 PHE A O 1
ATOM 785 N N . THR A 1 101 ? -0.206 -14.938 -2.560 1.00 90.06 101 THR A N 1
ATOM 786 C CA . THR A 1 101 ? -0.804 -14.030 -3.536 1.00 90.06 101 THR A CA 1
ATOM 787 C C . THR A 1 101 ? -0.148 -14.241 -4.887 1.00 90.06 101 THR A C 1
ATOM 789 O O . THR A 1 101 ? 1.070 -14.135 -4.996 1.00 90.06 101 THR A O 1
ATOM 792 N N . GLY A 1 102 ? -0.954 -14.516 -5.905 1.00 89.62 102 GLY A N 1
ATOM 793 C CA . GLY A 1 102 ? -0.554 -14.493 -7.306 1.00 89.62 102 GLY A CA 1
ATOM 794 C C . GLY A 1 102 ? -1.242 -13.330 -8.005 1.00 89.62 102 GLY A C 1
ATOM 795 O O . GLY A 1 102 ? -2.406 -13.045 -7.737 1.00 89.62 102 GLY A O 1
ATOM 796 N N . SER A 1 103 ? -0.551 -12.634 -8.895 1.00 87.75 103 SER A N 1
ATOM 797 C CA . SER A 1 103 ? -1.174 -11.630 -9.752 1.00 87.75 103 SER A CA 1
ATOM 798 C C . SER A 1 103 ? -0.541 -11.624 -11.126 1.00 87.75 103 SER A C 1
ATOM 800 O O . SER A 1 103 ? 0.673 -11.766 -11.240 1.00 87.75 103 SER A O 1
ATOM 802 N N . GLY A 1 104 ? -1.344 -11.403 -12.155 1.00 83.19 104 GLY A N 1
ATOM 803 C CA . GLY A 1 104 ? -0.889 -11.258 -13.528 1.00 83.19 104 GLY A CA 1
ATOM 804 C C . GLY A 1 104 ? -1.528 -10.039 -14.167 1.00 83.19 104 GLY A C 1
ATOM 805 O O . GLY A 1 104 ? -2.673 -9.714 -13.864 1.00 83.19 104 GLY A O 1
ATOM 806 N N . ALA A 1 105 ? -0.799 -9.371 -15.051 1.00 80.00 105 ALA A N 1
ATOM 807 C CA . ALA A 1 105 ? -1.370 -8.382 -15.954 1.00 80.00 105 ALA A CA 1
ATOM 808 C C . ALA A 1 105 ? -0.979 -8.725 -17.391 1.00 80.00 105 ALA A C 1
ATOM 810 O O . ALA A 1 105 ? 0.178 -9.063 -17.650 1.00 80.00 105 ALA A O 1
ATOM 811 N N . MET A 1 106 ? -1.942 -8.615 -18.301 1.00 72.69 106 MET A N 1
ATOM 812 C CA . MET A 1 106 ? -1.782 -8.849 -19.730 1.00 72.69 106 MET A CA 1
ATOM 813 C C . MET A 1 106 ? -2.403 -7.686 -20.500 1.00 72.69 106 MET A C 1
ATOM 815 O O . MET A 1 106 ? -3.506 -7.242 -20.184 1.00 72.69 106 MET A O 1
ATOM 819 N N . ILE A 1 107 ? -1.699 -7.218 -21.527 1.00 68.69 107 ILE A N 1
ATOM 820 C CA . ILE A 1 107 ? -2.265 -6.342 -22.552 1.00 68.69 107 ILE A CA 1
ATOM 821 C C . ILE A 1 107 ? -2.345 -7.177 -23.835 1.00 68.69 107 ILE A C 1
ATOM 823 O O . ILE A 1 107 ? -1.306 -7.705 -24.250 1.00 68.69 107 ILE A O 1
ATOM 827 N N . PRO A 1 108 ? -3.536 -7.359 -24.433 1.00 63.78 108 PRO A N 1
ATOM 828 C CA . PRO A 1 108 ? -3.690 -8.180 -25.619 1.00 63.78 108 PRO A CA 1
ATOM 829 C C . PRO A 1 108 ? -2.798 -7.706 -26.773 1.00 63.78 108 PRO A C 1
ATOM 831 O O . PRO A 1 108 ? -2.642 -6.501 -26.989 1.00 63.78 108 PRO A O 1
ATOM 834 N N . PRO A 1 109 ? -2.216 -8.639 -27.541 1.00 57.00 109 PRO A N 1
ATOM 835 C CA . PRO A 1 109 ? -1.175 -8.308 -28.503 1.00 57.00 109 PRO A CA 1
ATOM 836 C C . PRO A 1 109 ? -1.655 -7.457 -29.686 1.00 57.00 109 PRO A C 1
ATOM 838 O O . PRO A 1 109 ? -0.870 -6.703 -30.249 1.00 57.00 109 PRO A O 1
ATOM 841 N N . TYR A 1 110 ? -2.945 -7.512 -30.020 1.00 57.91 110 TYR A N 1
ATOM 842 C CA . TYR A 1 110 ? -3.532 -6.775 -31.143 1.00 57.91 110 TYR A CA 1
ATOM 843 C C . TYR A 1 110 ? -3.722 -5.268 -30.881 1.00 57.91 110 TYR A C 1
ATOM 845 O O . TYR A 1 110 ? -4.048 -4.535 -31.809 1.00 57.91 110 TYR A O 1
ATOM 853 N N . LEU A 1 111 ? -3.515 -4.788 -29.646 1.00 56.47 111 LEU A N 1
ATOM 854 C CA . LEU A 1 111 ? -3.711 -3.376 -29.272 1.00 56.47 111 LEU A CA 1
ATOM 855 C C . LEU A 1 111 ? -2.419 -2.559 -29.206 1.00 56.47 111 LEU A C 1
ATOM 857 O O . LEU A 1 111 ? -2.484 -1.351 -28.983 1.00 56.47 111 LEU A O 1
ATOM 861 N N . ILE A 1 112 ? -1.247 -3.181 -29.383 1.00 51.28 112 ILE A N 1
ATOM 862 C CA . ILE A 1 112 ? 0.031 -2.470 -29.295 1.00 51.28 112 ILE A CA 1
ATOM 863 C C . ILE A 1 112 ? 0.839 -2.606 -30.589 1.00 51.28 112 ILE A C 1
ATOM 865 O O . ILE A 1 112 ? 1.469 -3.624 -30.853 1.00 51.28 112 ILE A O 1
ATOM 869 N N . ILE A 1 113 ? 0.894 -1.513 -31.349 1.00 43.75 113 ILE A N 1
ATOM 870 C CA . ILE A 1 113 ? 1.897 -1.246 -32.390 1.00 43.75 113 ILE A CA 1
ATOM 871 C C . ILE A 1 113 ? 3.168 -0.697 -31.687 1.00 43.75 113 ILE A C 1
ATOM 873 O O . ILE A 1 113 ? 3.066 0.029 -30.695 1.00 43.75 113 ILE A O 1
ATOM 877 N N . PRO A 1 114 ? 4.393 -0.938 -32.183 1.00 47.47 114 PRO A N 1
ATOM 878 C CA . PRO A 1 114 ? 5.285 -2.061 -31.870 1.00 47.47 114 PRO A CA 1
ATOM 879 C C . PRO A 1 114 ? 5.986 -1.961 -30.481 1.00 47.47 114 PRO A C 1
ATOM 881 O O . PRO A 1 114 ? 7.165 -2.294 -30.334 1.00 47.47 114 PRO A O 1
ATOM 884 N N . LYS A 1 115 ? 5.331 -1.431 -29.440 1.00 44.72 115 LYS A N 1
ATOM 885 C CA . LYS A 1 115 ? 5.947 -1.261 -28.108 1.00 44.72 115 LYS A CA 1
ATOM 886 C C . LYS A 1 115 ? 5.703 -2.474 -27.201 1.00 44.72 115 LYS A C 1
ATOM 888 O O . LYS A 1 115 ? 4.644 -2.595 -26.613 1.00 44.72 115 LYS A O 1
ATOM 893 N N . LYS A 1 116 ? 6.720 -3.334 -27.067 1.00 50.81 116 LYS A N 1
ATOM 894 C CA . LYS A 1 116 ? 6.932 -4.365 -26.020 1.00 50.81 116 LYS A CA 1
ATOM 895 C C . LYS A 1 116 ? 5.676 -4.791 -25.234 1.00 50.81 116 LYS A C 1
ATOM 897 O O . LYS A 1 116 ? 5.279 -4.119 -24.281 1.00 50.81 116 LYS A O 1
ATOM 902 N N . HIS A 1 117 ? 5.136 -5.968 -25.551 1.00 50.66 117 HIS A N 1
ATOM 903 C CA . HIS A 1 117 ? 4.141 -6.639 -24.713 1.00 50.66 117 HIS A CA 1
ATOM 904 C C . HIS A 1 117 ? 4.688 -6.823 -23.293 1.00 50.66 117 HIS A C 1
ATOM 906 O O . HIS A 1 117 ? 5.589 -7.629 -23.078 1.00 50.66 117 HIS A O 1
ATOM 912 N N . LEU A 1 118 ? 4.152 -6.086 -22.322 1.00 56.97 118 LEU A N 1
ATOM 913 C CA . LEU A 1 118 ? 4.511 -6.227 -20.913 1.00 56.97 118 LEU A CA 1
ATOM 914 C C . LEU A 1 118 ? 3.509 -7.162 -20.246 1.00 56.97 118 LEU A C 1
ATOM 916 O O . LEU A 1 118 ? 2.439 -6.737 -19.816 1.00 56.97 118 LEU A O 1
ATOM 920 N N . SER A 1 119 ? 3.867 -8.443 -20.171 1.00 63.97 119 SER A N 1
ATOM 921 C CA . SER A 1 119 ? 3.204 -9.378 -19.265 1.00 63.97 119 SER A CA 1
ATOM 922 C C . SER A 1 119 ? 4.061 -9.536 -18.022 1.00 63.97 119 SER A C 1
ATOM 924 O O . SER A 1 119 ? 5.222 -9.942 -18.102 1.00 63.97 119 SER A O 1
ATOM 926 N N . ASN A 1 120 ? 3.475 -9.215 -16.873 1.00 73.50 120 ASN A N 1
ATOM 927 C CA . ASN A 1 120 ? 4.121 -9.403 -15.582 1.00 73.50 120 ASN A CA 1
ATOM 928 C C . ASN A 1 120 ? 3.298 -10.400 -14.780 1.00 73.50 120 ASN A C 1
ATOM 930 O O . ASN A 1 120 ? 2.091 -10.211 -14.619 1.00 73.50 120 ASN A O 1
ATOM 934 N N . VAL A 1 121 ? 3.961 -11.426 -14.255 1.00 81.50 121 VAL A N 1
ATOM 935 C CA . VAL A 1 121 ? 3.371 -12.362 -13.297 1.00 81.50 121 VAL A CA 1
ATOM 936 C C . VAL A 1 121 ? 4.142 -12.229 -11.997 1.00 81.50 121 VAL A C 1
ATOM 938 O O . VAL A 1 121 ? 5.363 -12.351 -11.974 1.00 81.50 121 VAL A O 1
ATOM 941 N N . ALA A 1 122 ? 3.432 -11.951 -10.915 1.00 85.62 122 ALA A N 1
ATOM 942 C CA . ALA A 1 122 ? 3.996 -11.791 -9.591 1.00 85.62 122 ALA A CA 1
ATOM 943 C C . ALA A 1 122 ? 3.422 -12.841 -8.646 1.00 85.62 122 ALA A C 1
ATOM 945 O O . ALA A 1 122 ? 2.213 -13.064 -8.612 1.00 85.62 122 ALA A O 1
ATOM 946 N N . PHE A 1 123 ? 4.293 -13.428 -7.838 1.00 88.38 123 PHE A N 1
ATOM 947 C CA . PHE A 1 123 ? 3.932 -14.298 -6.732 1.00 88.38 123 PHE A CA 1
ATOM 948 C C . PHE A 1 123 ? 4.508 -13.721 -5.450 1.00 88.38 123 PHE A C 1
ATOM 950 O O . PHE A 1 123 ? 5.630 -13.215 -5.432 1.00 88.38 123 PHE A O 1
ATOM 957 N N . SER A 1 124 ? 3.760 -13.797 -4.359 1.00 90.75 124 SER A N 1
ATOM 958 C CA . SER A 1 124 ? 4.277 -13.483 -3.036 1.00 90.75 124 SER A CA 1
ATOM 959 C C . SER A 1 124 ? 3.732 -14.437 -1.994 1.00 90.75 124 SER A C 1
ATOM 961 O O . SER A 1 124 ? 2.568 -14.829 -2.061 1.00 90.75 124 SER A O 1
ATOM 963 N N . ALA A 1 125 ? 4.569 -14.750 -1.017 1.00 90.44 125 ALA A N 1
ATOM 964 C CA . ALA A 1 125 ? 4.207 -15.489 0.176 1.00 90.44 125 ALA A CA 1
ATOM 965 C C . ALA A 1 125 ? 4.546 -14.625 1.390 1.00 90.44 125 ALA A C 1
ATOM 967 O O . ALA A 1 125 ? 5.640 -14.069 1.477 1.00 90.44 125 ALA A O 1
ATOM 968 N N . GLU A 1 126 ? 3.599 -14.491 2.305 1.00 91.38 126 GLU A N 1
ATOM 969 C CA . GLU A 1 126 ? 3.749 -13.780 3.566 1.00 91.38 126 GLU A CA 1
ATOM 970 C C . GLU A 1 126 ? 3.452 -14.749 4.705 1.00 91.38 126 GLU A C 1
ATOM 972 O O . GLU A 1 126 ? 2.444 -15.447 4.678 1.00 91.38 126 GLU A O 1
ATOM 977 N N . TYR A 1 127 ? 4.345 -14.811 5.682 1.00 89.69 127 TYR A N 1
ATOM 978 C CA . TYR A 1 127 ? 4.216 -15.627 6.873 1.00 89.69 127 TYR A CA 1
ATOM 979 C C . TYR A 1 127 ? 4.178 -14.737 8.103 1.00 89.69 127 TYR A C 1
ATOM 981 O O . TYR A 1 127 ? 5.097 -13.950 8.312 1.00 89.69 127 TYR A O 1
ATOM 989 N N . THR A 1 128 ? 3.160 -14.906 8.937 1.00 88.12 128 THR A N 1
ATOM 990 C CA . THR A 1 128 ? 2.967 -14.167 10.181 1.00 88.12 128 THR A CA 1
ATOM 991 C C . THR A 1 128 ? 2.701 -15.150 11.307 1.00 88.12 128 THR A C 1
ATOM 993 O O . THR A 1 128 ? 1.668 -15.824 11.334 1.00 88.12 128 THR A O 1
ATOM 996 N N . GLN A 1 129 ? 3.609 -15.206 12.277 1.00 86.69 129 GLN A N 1
ATOM 997 C CA . GLN A 1 129 ? 3.431 -16.006 13.482 1.00 86.69 129 GLN A CA 1
ATOM 998 C C . GLN A 1 129 ? 4.119 -15.343 14.671 1.00 86.69 129 GLN A C 1
ATOM 1000 O O . GLN A 1 129 ? 5.272 -14.921 14.596 1.00 86.69 129 GLN A O 1
ATOM 1005 N N . ASN A 1 130 ? 3.426 -15.318 15.811 1.00 85.62 130 ASN A N 1
ATOM 1006 C CA . ASN A 1 130 ? 3.940 -14.775 17.065 1.00 85.62 130 ASN A CA 1
ATOM 1007 C C . ASN A 1 130 ? 4.486 -13.349 16.873 1.00 85.62 130 ASN A C 1
ATOM 1009 O O . ASN A 1 130 ? 3.753 -12.433 16.510 1.00 85.62 130 ASN A O 1
ATOM 1013 N N . LYS A 1 131 ? 5.787 -13.192 17.114 1.00 87.75 131 LYS A N 1
ATOM 1014 C CA . LYS A 1 131 ? 6.557 -11.955 17.066 1.00 87.75 131 LYS A CA 1
ATOM 1015 C C . LYS A 1 131 ? 7.285 -11.771 15.733 1.00 87.75 131 LYS A C 1
ATOM 1017 O O . LYS A 1 131 ? 8.198 -10.958 15.676 1.00 87.75 131 LYS A O 1
ATOM 1022 N N . PHE A 1 132 ? 6.915 -12.495 14.678 1.00 88.81 132 PHE A N 1
ATOM 1023 C CA . PHE A 1 132 ? 7.571 -12.427 13.374 1.00 88.81 132 PHE A CA 1
ATOM 1024 C C . PHE A 1 132 ? 6.573 -12.313 12.218 1.00 88.81 132 PHE A C 1
ATOM 1026 O O . PHE A 1 132 ? 5.569 -13.027 12.183 1.00 88.81 132 PHE A O 1
ATOM 1033 N N . THR A 1 133 ? 6.913 -11.465 11.248 1.00 91.56 133 THR A N 1
ATOM 1034 C CA . THR A 1 133 ? 6.301 -11.436 9.918 1.00 91.56 133 THR A CA 1
ATOM 1035 C C . THR A 1 133 ? 7.392 -11.417 8.854 1.00 91.56 133 THR A C 1
ATOM 1037 O O . THR A 1 133 ? 8.265 -10.554 8.886 1.00 91.56 133 THR A O 1
ATOM 1040 N N . GLY A 1 134 ? 7.332 -12.319 7.880 1.00 91.38 134 GLY A N 1
ATOM 1041 C CA . GLY A 1 134 ? 8.229 -12.373 6.727 1.00 91.38 134 GLY A CA 1
ATOM 1042 C C . GLY A 1 134 ? 7.441 -12.379 5.425 1.00 91.38 134 GLY A C 1
ATOM 1043 O O . GLY A 1 134 ? 6.375 -12.975 5.353 1.00 91.38 134 GLY A O 1
ATOM 1044 N N . LYS A 1 135 ? 7.949 -11.734 4.379 1.00 92.12 135 LYS A N 1
ATOM 1045 C CA . LYS A 1 135 ? 7.345 -11.728 3.048 1.00 92.12 135 LYS A CA 1
ATOM 1046 C C . LYS A 1 135 ? 8.410 -11.892 1.979 1.00 92.12 135 LYS A C 1
ATOM 1048 O O . LYS A 1 135 ? 9.354 -11.110 1.931 1.00 92.12 135 LYS A O 1
ATOM 1053 N N . GLY A 1 136 ? 8.220 -12.866 1.101 1.00 91.25 136 GLY A N 1
ATOM 1054 C CA . GLY A 1 136 ? 8.977 -13.023 -0.135 1.00 91.25 136 GLY A CA 1
ATOM 1055 C C . GLY A 1 136 ? 8.084 -12.735 -1.334 1.00 91.25 136 GLY A C 1
ATOM 1056 O O . GLY A 1 136 ? 6.905 -13.089 -1.332 1.00 91.25 136 GLY A O 1
ATOM 1057 N N . SER A 1 137 ? 8.625 -12.098 -2.364 1.00 89.75 137 SER A N 1
ATOM 1058 C CA . SER A 1 137 ? 7.943 -11.935 -3.644 1.00 89.75 137 SER A CA 1
ATOM 1059 C C . SER A 1 137 ? 8.892 -12.092 -4.815 1.00 89.75 137 SER A C 1
ATOM 1061 O O . SER A 1 137 ? 10.039 -11.650 -4.755 1.00 89.75 137 SER A O 1
ATOM 1063 N N . VAL A 1 138 ? 8.363 -12.664 -5.888 1.00 85.94 138 VAL A N 1
ATOM 1064 C CA . VAL A 1 138 ? 9.035 -12.860 -7.165 1.00 85.94 138 VAL A CA 1
ATOM 1065 C C . VAL A 1 138 ? 8.157 -12.254 -8.247 1.00 85.94 138 VAL A C 1
ATOM 1067 O O . VAL A 1 138 ? 6.964 -12.552 -8.308 1.00 85.94 138 VAL A O 1
ATOM 1070 N N . VAL A 1 139 ? 8.728 -11.404 -9.094 1.00 84.25 139 VAL A N 1
ATOM 1071 C CA . VAL A 1 139 ? 8.047 -10.850 -10.267 1.00 84.25 139 VAL A CA 1
ATOM 1072 C C . VAL A 1 139 ? 8.798 -11.282 -11.511 1.00 84.25 139 VAL A C 1
ATOM 1074 O O . VAL A 1 139 ? 9.942 -10.891 -11.734 1.00 84.25 139 VAL A O 1
ATOM 1077 N N . TYR A 1 140 ? 8.121 -12.067 -12.336 1.00 79.81 140 TYR A N 1
ATOM 1078 C CA . TYR A 1 140 ? 8.577 -12.447 -13.658 1.00 79.81 140 TYR A CA 1
ATOM 1079 C C . TYR A 1 140 ? 8.130 -11.380 -14.645 1.00 79.81 140 TYR A C 1
ATOM 1081 O O . TYR A 1 140 ? 6.928 -11.170 -14.840 1.00 79.81 140 TYR A O 1
ATOM 1089 N N . LYS A 1 141 ? 9.100 -10.705 -15.261 1.00 71.94 141 LYS A N 1
ATOM 1090 C CA . LYS A 1 141 ? 8.856 -9.769 -16.357 1.00 71.94 141 LYS A CA 1
ATOM 1091 C C . LYS A 1 141 ? 9.211 -10.463 -17.658 1.00 71.94 141 LYS A C 1
ATOM 1093 O O . LYS A 1 141 ? 10.324 -10.970 -17.803 1.00 71.94 141 LYS A O 1
ATOM 1098 N N . LYS A 1 142 ? 8.275 -10.480 -18.600 1.00 67.94 142 LYS A N 1
ATOM 1099 C CA . LYS A 1 142 ? 8.539 -10.967 -19.951 1.00 67.94 142 LYS A CA 1
ATOM 1100 C C . LYS A 1 142 ? 8.120 -9.911 -20.957 1.00 67.94 142 LYS A C 1
ATOM 1102 O O . LYS A 1 142 ? 6.948 -9.529 -20.983 1.00 67.94 142 LYS A O 1
ATOM 1107 N N . ALA A 1 143 ? 9.063 -9.477 -21.791 1.00 55.25 143 ALA A N 1
ATOM 1108 C CA . ALA A 1 143 ? 8.726 -8.839 -23.047 1.00 55.25 143 ALA A CA 1
ATOM 1109 C C . ALA A 1 143 ? 8.479 -9.949 -24.076 1.00 55.25 143 ALA A C 1
ATOM 1111 O O . ALA A 1 143 ? 9.387 -10.705 -24.414 1.00 55.25 143 ALA A O 1
ATOM 1112 N N . PHE A 1 144 ? 7.251 -10.095 -24.576 1.00 51.78 144 PHE A N 1
ATOM 1113 C CA . PHE A 1 144 ? 7.082 -10.882 -25.799 1.00 51.78 144 PHE A CA 1
ATOM 1114 C C . PHE A 1 144 ? 7.584 -10.014 -26.957 1.00 51.78 144 PHE A C 1
ATOM 1116 O O . PHE A 1 144 ? 7.009 -8.963 -27.240 1.00 51.78 144 PHE A O 1
ATOM 1123 N N . ALA A 1 145 ? 8.690 -10.416 -27.580 1.00 46.94 145 ALA A N 1
ATOM 1124 C CA . ALA A 1 145 ? 8.985 -9.993 -28.941 1.00 46.94 145 ALA A CA 1
ATOM 1125 C C . ALA A 1 145 ? 7.995 -10.702 -29.883 1.00 46.94 145 ALA A C 1
ATOM 1127 O O . ALA A 1 145 ? 7.556 -11.815 -29.580 1.00 46.94 145 ALA A O 1
ATOM 1128 N N . ASN A 1 146 ? 7.600 -10.029 -30.967 1.00 46.78 146 ASN A N 1
ATOM 1129 C CA . ASN A 1 146 ? 6.606 -10.515 -31.926 1.00 46.78 146 ASN A CA 1
ATOM 1130 C C . ASN A 1 146 ? 6.876 -11.969 -32.365 1.00 46.78 146 ASN A C 1
ATOM 1132 O O . ASN A 1 146 ? 8.018 -12.401 -32.476 1.00 46.78 146 ASN A O 1
ATOM 1136 N N . ALA A 1 147 ? 5.778 -12.697 -32.555 1.00 45.16 147 ALA A N 1
ATOM 1137 C CA . ALA A 1 147 ? 5.645 -14.146 -32.662 1.00 45.16 147 ALA A CA 1
ATOM 1138 C C . ALA A 1 147 ? 6.687 -14.922 -33.505 1.00 45.16 147 ALA A C 1
ATOM 1140 O O . ALA A 1 147 ? 7.056 -14.506 -34.592 1.00 45.16 147 ALA A O 1
ATOM 1141 N N . SER A 1 148 ? 6.987 -16.126 -32.994 1.00 33.16 148 SER A N 1
ATOM 1142 C CA . SER A 1 148 ? 7.449 -17.386 -33.617 1.00 33.16 148 SER A CA 1
ATOM 1143 C C . SER A 1 148 ? 8.661 -17.417 -34.581 1.00 33.16 148 SER A C 1
ATOM 1145 O O . SER A 1 148 ? 8.650 -16.701 -35.578 1.00 33.16 148 SER A O 1
ATOM 1147 N N . PRO A 1 149 ? 9.630 -18.356 -34.405 1.00 43.03 149 PRO A N 1
ATOM 1148 C CA . PRO A 1 149 ? 9.795 -19.354 -33.331 1.00 43.03 149 PRO A CA 1
ATOM 1149 C C . PRO A 1 149 ? 10.921 -18.950 -32.340 1.00 43.03 149 PRO A C 1
ATOM 1151 O O . PRO A 1 149 ? 11.526 -17.893 -32.476 1.00 43.03 149 PRO A O 1
ATOM 1154 N N . PRO A 1 150 ? 11.309 -19.823 -31.396 1.00 44.22 150 PRO A N 1
ATOM 1155 C CA . PRO A 1 150 ? 10.753 -20.056 -30.070 1.00 44.22 150 PRO A CA 1
ATOM 1156 C C . PRO A 1 150 ? 11.302 -19.139 -28.950 1.00 44.22 150 PRO A C 1
ATOM 1158 O O . PRO A 1 150 ? 12.353 -18.513 -29.029 1.00 44.22 150 PRO A O 1
ATOM 1161 N N . VAL A 1 151 ? 10.568 -19.156 -27.836 1.00 51.16 151 VAL A N 1
ATOM 1162 C CA . VAL A 1 151 ? 10.842 -18.500 -26.549 1.00 51.16 151 VAL A CA 1
ATOM 1163 C C . VAL A 1 151 ? 12.116 -19.029 -25.866 1.00 51.16 151 VAL A C 1
ATOM 1165 O O . VAL A 1 151 ? 12.186 -20.220 -25.575 1.00 51.16 151 VAL A O 1
ATOM 1168 N N . LYS A 1 152 ? 13.033 -18.119 -25.492 1.00 42.59 152 LYS A N 1
ATOM 1169 C CA . LYS A 1 152 ? 13.917 -18.090 -24.290 1.00 42.59 152 LYS A CA 1
ATOM 1170 C C . LYS A 1 152 ? 14.575 -16.689 -24.289 1.00 42.59 152 LYS A C 1
ATOM 1172 O O . LYS A 1 152 ? 15.141 -16.315 -25.300 1.00 42.59 152 LYS A O 1
ATOM 1177 N N . ALA A 1 153 ? 14.462 -15.824 -23.282 1.00 45.41 153 ALA A N 1
ATOM 1178 C CA . ALA A 1 153 ? 14.721 -16.010 -21.858 1.00 45.41 153 ALA A CA 1
ATOM 1179 C C . ALA A 1 153 ? 13.747 -15.190 -20.976 1.00 45.41 153 ALA A C 1
ATOM 1181 O O . ALA A 1 153 ? 12.992 -14.356 -21.464 1.00 45.41 153 ALA A O 1
ATOM 1182 N N . MET A 1 154 ? 13.747 -15.442 -19.664 1.00 53.38 154 MET A N 1
ATOM 1183 C CA . MET A 1 154 ? 13.224 -14.475 -18.692 1.00 53.38 154 MET A CA 1
ATOM 1184 C C . MET A 1 154 ? 14.130 -13.237 -18.739 1.00 53.38 154 MET A C 1
ATOM 1186 O O . MET A 1 154 ? 15.289 -13.342 -18.348 1.00 53.38 154 MET A O 1
ATOM 1190 N N . ASP A 1 155 ? 13.623 -12.101 -19.224 1.00 61.41 155 ASP A N 1
ATOM 1191 C CA . ASP A 1 155 ? 14.426 -10.874 -19.372 1.00 61.41 155 ASP A CA 1
ATOM 1192 C C . ASP A 1 155 ? 14.896 -10.339 -18.013 1.00 61.41 155 ASP A C 1
ATOM 1194 O O . ASP A 1 155 ? 16.006 -9.830 -17.879 1.00 61.41 155 ASP A O 1
ATOM 1198 N N . ALA A 1 156 ? 14.049 -10.469 -16.987 1.00 64.81 156 ALA A N 1
ATOM 1199 C CA . ALA A 1 156 ? 14.394 -10.140 -15.614 1.00 64.81 156 ALA A CA 1
ATOM 1200 C C . ALA A 1 156 ? 13.458 -10.828 -14.612 1.00 64.81 156 ALA A C 1
ATOM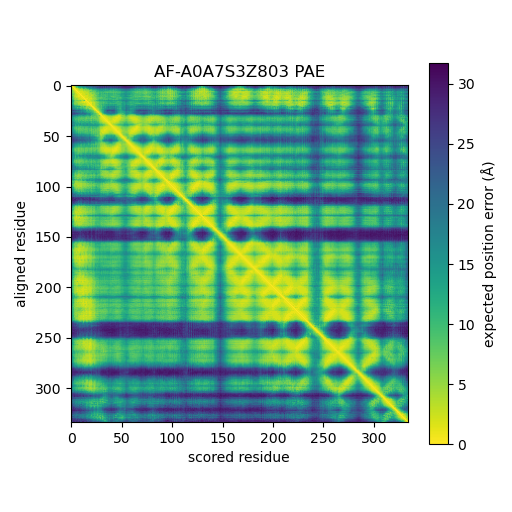 1202 O O . ALA A 1 156 ? 12.245 -10.936 -14.827 1.00 64.81 156 ALA A O 1
ATOM 1203 N N . VAL A 1 157 ? 14.024 -11.225 -13.474 1.00 76.38 157 VAL A N 1
ATOM 1204 C CA . VAL A 1 157 ? 13.288 -11.653 -12.283 1.00 76.38 157 VAL A CA 1
ATOM 1205 C C . VAL A 1 157 ? 13.573 -10.658 -11.169 1.00 76.38 157 VAL A C 1
ATOM 1207 O O . VAL A 1 157 ? 14.710 -10.551 -10.712 1.00 76.38 157 VAL A O 1
ATOM 1210 N N . ASP A 1 158 ? 12.549 -9.940 -10.714 1.00 80.94 158 ASP A N 1
ATOM 1211 C CA . ASP A 1 158 ? 12.678 -9.129 -9.505 1.00 80.94 158 ASP A CA 1
ATOM 1212 C C . ASP A 1 158 ? 12.359 -9.987 -8.286 1.00 80.94 158 ASP A C 1
ATOM 1214 O O . ASP A 1 158 ? 11.303 -10.617 -8.202 1.00 80.94 158 ASP A O 1
ATOM 1218 N N . LEU A 1 159 ? 13.267 -9.974 -7.320 1.00 83.12 159 LEU A N 1
ATOM 1219 C CA . LEU A 1 159 ? 13.125 -10.615 -6.025 1.00 83.12 159 LEU A CA 1
ATOM 1220 C C . LEU A 1 159 ? 12.997 -9.527 -4.969 1.00 83.12 159 LEU A C 1
ATOM 1222 O O . LEU A 1 159 ? 13.775 -8.573 -4.956 1.00 83.12 159 LEU A O 1
ATOM 1226 N N . ALA A 1 160 ? 12.049 -9.678 -4.053 1.00 87.50 160 ALA A N 1
ATOM 1227 C CA . ALA A 1 160 ? 12.001 -8.851 -2.859 1.00 87.50 160 ALA A CA 1
ATOM 1228 C C . ALA A 1 160 ? 11.718 -9.699 -1.624 1.00 87.50 160 ALA A C 1
ATOM 1230 O O . ALA A 1 160 ? 10.867 -10.586 -1.637 1.00 87.50 160 ALA A O 1
ATOM 1231 N N . GLY A 1 161 ? 12.442 -9.398 -0.555 1.00 88.44 161 GLY A N 1
ATOM 1232 C CA . GLY A 1 161 ? 12.250 -9.957 0.771 1.00 88.44 161 GLY A CA 1
ATOM 1233 C C . GLY A 1 161 ? 11.983 -8.832 1.760 1.00 88.44 161 GLY A C 1
ATOM 1234 O O . GLY A 1 161 ? 12.604 -7.773 1.685 1.00 88.44 161 GLY A O 1
ATOM 1235 N N . ALA A 1 162 ? 11.069 -9.046 2.693 1.00 91.56 162 ALA A N 1
ATOM 1236 C CA . ALA A 1 162 ? 10.844 -8.165 3.826 1.00 91.56 162 ALA A CA 1
ATOM 1237 C C . ALA A 1 162 ? 10.631 -8.997 5.086 1.00 91.56 162 ALA A C 1
ATOM 1239 O O . ALA A 1 162 ? 10.032 -10.066 5.029 1.00 91.56 162 ALA A O 1
ATOM 1240 N N . PHE A 1 163 ? 11.094 -8.504 6.224 1.00 91.31 163 PHE A N 1
ATOM 1241 C CA . PHE A 1 163 ? 10.887 -9.154 7.512 1.00 91.31 163 PHE A CA 1
ATOM 1242 C C . PHE A 1 163 ? 10.670 -8.114 8.603 1.00 91.31 163 PHE A C 1
ATOM 1244 O O . PHE A 1 163 ? 11.202 -7.008 8.525 1.00 91.31 163 PHE A O 1
ATOM 1251 N N . SER A 1 164 ? 9.897 -8.467 9.621 1.00 93.50 164 SER A N 1
ATOM 1252 C CA . SER A 1 164 ? 9.625 -7.652 10.796 1.00 93.50 164 SER A CA 1
ATOM 1253 C C . SER A 1 164 ? 9.545 -8.526 12.041 1.00 93.50 164 SER A C 1
ATOM 1255 O O . SER A 1 164 ? 8.950 -9.603 12.015 1.00 93.50 164 SER A O 1
ATOM 1257 N N . PHE A 1 165 ? 10.121 -8.036 13.133 1.00 91.19 165 PHE A N 1
ATOM 1258 C CA . PHE A 1 165 ? 10.034 -8.619 14.462 1.00 91.19 165 PHE A CA 1
ATOM 1259 C C . PHE A 1 165 ? 9.282 -7.676 15.393 1.00 91.19 165 PHE A C 1
ATOM 1261 O O . PHE A 1 165 ? 9.572 -6.482 15.428 1.00 91.19 165 PHE A O 1
ATOM 1268 N N . GLY A 1 166 ? 8.333 -8.212 16.156 1.00 89.88 166 GLY A N 1
ATOM 1269 C CA . GLY A 1 166 ? 7.444 -7.457 17.028 1.00 89.88 166 GLY A CA 1
ATOM 1270 C C . GLY A 1 166 ? 7.637 -7.778 18.504 1.00 89.88 166 GLY A C 1
ATOM 1271 O O . GLY A 1 166 ? 7.610 -8.939 18.888 1.00 89.88 166 GLY A O 1
ATOM 1272 N N . ASN A 1 167 ? 7.751 -6.776 19.368 1.00 88.50 167 ASN A N 1
ATOM 1273 C CA . ASN A 1 167 ? 7.719 -6.969 20.814 1.00 88.50 167 ASN A CA 1
ATOM 1274 C C . ASN A 1 167 ? 7.102 -5.754 21.516 1.00 88.50 167 ASN A C 1
ATOM 1276 O O . ASN A 1 167 ? 7.498 -4.626 21.248 1.00 88.50 167 ASN A O 1
ATOM 1280 N N . ASN A 1 168 ? 6.153 -5.980 22.431 1.00 86.81 168 ASN A N 1
ATOM 1281 C CA . ASN A 1 168 ? 5.562 -4.946 23.296 1.00 86.81 168 ASN A CA 1
ATOM 1282 C C . ASN A 1 168 ? 5.138 -3.653 22.567 1.00 86.81 168 ASN A C 1
ATOM 1284 O O . ASN A 1 168 ? 5.430 -2.550 23.020 1.00 86.81 168 ASN A O 1
ATOM 1288 N N . GLY A 1 169 ? 4.455 -3.773 21.423 1.00 85.25 169 GLY A N 1
ATOM 1289 C CA . GLY A 1 169 ? 4.002 -2.608 20.654 1.00 85.25 169 GLY A CA 1
ATOM 1290 C C . GLY A 1 169 ? 5.023 -2.070 19.650 1.00 85.25 169 GLY A C 1
ATOM 1291 O O . GLY A 1 169 ? 4.658 -1.254 18.811 1.00 85.25 169 GLY A O 1
ATOM 1292 N N . VAL A 1 170 ? 6.272 -2.533 19.685 1.00 89.88 170 VAL A N 1
ATOM 1293 C CA . VAL A 1 170 ? 7.339 -2.151 18.750 1.00 89.88 170 VAL A CA 1
ATOM 1294 C C . VAL A 1 170 ? 7.471 -3.213 17.662 1.00 89.88 170 VAL A C 1
ATOM 1296 O O . VAL A 1 170 ? 7.427 -4.399 17.960 1.00 89.88 170 VAL A O 1
ATOM 1299 N N . SER A 1 171 ? 7.636 -2.811 16.405 1.00 92.56 171 SER A N 1
ATOM 1300 C CA . SER A 1 171 ? 8.010 -3.664 15.272 1.00 92.56 171 SER A CA 1
ATOM 1301 C C . SER A 1 171 ? 9.267 -3.103 14.614 1.00 92.56 171 SER A C 1
ATOM 1303 O O . SER A 1 171 ? 9.301 -1.914 14.320 1.00 92.56 171 SER A O 1
ATOM 1305 N N . ILE A 1 172 ? 10.292 -3.919 14.376 1.00 93.44 172 ILE A N 1
ATOM 1306 C CA . ILE A 1 172 ? 11.541 -3.520 13.702 1.00 93.44 172 ILE A CA 1
ATOM 1307 C C . ILE A 1 172 ? 11.776 -4.474 12.546 1.00 93.44 172 ILE A C 1
ATOM 1309 O O . ILE A 1 172 ? 11.544 -5.672 12.669 1.00 93.44 172 ILE A O 1
ATOM 1313 N N . GLY A 1 173 ? 12.195 -3.956 11.397 1.00 94.19 173 GLY A N 1
ATOM 1314 C CA . GLY A 1 173 ? 12.323 -4.795 10.218 1.00 94.19 173 GLY A CA 1
ATOM 1315 C C . GLY A 1 173 ? 13.063 -4.143 9.072 1.00 94.19 173 GLY A C 1
ATOM 1316 O O . GLY A 1 173 ? 13.389 -2.956 9.106 1.00 94.19 173 GLY A O 1
ATOM 1317 N N . GLY A 1 174 ? 13.292 -4.941 8.040 1.00 93.38 174 GLY A N 1
ATOM 1318 C CA . GLY A 1 174 ? 13.974 -4.517 6.832 1.00 93.38 174 GLY A CA 1
ATOM 1319 C C . GLY A 1 174 ? 13.342 -5.099 5.583 1.00 93.38 174 GLY A C 1
ATOM 1320 O O . GLY A 1 174 ? 12.548 -6.040 5.631 1.00 93.38 174 GLY A O 1
ATOM 1321 N N . LYS A 1 175 ? 13.700 -4.513 4.447 1.00 92.94 175 LYS A N 1
ATOM 1322 C CA . LYS A 1 175 ? 13.405 -5.053 3.125 1.00 92.94 175 LYS A CA 1
ATOM 1323 C C . LYS A 1 175 ? 14.656 -5.021 2.266 1.00 92.94 175 LYS A C 1
ATOM 1325 O O . LYS A 1 175 ? 15.464 -4.103 2.380 1.00 92.94 175 LYS A O 1
ATOM 1330 N N . VAL A 1 176 ? 14.772 -5.987 1.375 1.00 91.69 176 VAL A N 1
ATOM 1331 C CA . VAL A 1 176 ? 15.795 -6.056 0.337 1.00 91.69 176 VAL A CA 1
ATOM 1332 C C . VAL A 1 176 ? 15.112 -6.406 -0.975 1.00 91.69 176 VAL A C 1
ATOM 1334 O O . VAL A 1 176 ? 14.159 -7.180 -1.006 1.00 91.69 176 VAL A O 1
ATOM 1337 N N . GLY A 1 177 ? 15.566 -5.787 -2.051 1.00 90.69 177 GLY A N 1
ATOM 1338 C CA . GLY A 1 177 ? 15.117 -6.023 -3.407 1.00 90.69 177 GLY A CA 1
ATOM 1339 C C . GLY A 1 177 ? 16.325 -6.201 -4.312 1.00 90.69 177 GLY A C 1
ATOM 1340 O O . GLY A 1 177 ? 17.340 -5.515 -4.161 1.00 90.69 177 GLY A O 1
ATOM 1341 N N . GLY A 1 178 ? 16.212 -7.117 -5.256 1.00 85.94 178 GLY A N 1
ATOM 1342 C CA . GLY A 1 178 ? 17.215 -7.331 -6.279 1.00 85.94 178 GLY A CA 1
ATOM 1343 C C . GLY A 1 178 ? 16.575 -7.753 -7.584 1.00 85.94 178 GLY A C 1
ATOM 1344 O O . GLY A 1 178 ? 15.433 -8.204 -7.616 1.00 85.94 178 GLY A O 1
ATOM 1345 N N . THR A 1 179 ? 17.328 -7.597 -8.656 1.00 84.62 179 THR A N 1
ATOM 1346 C CA . THR A 1 179 ? 16.929 -8.015 -9.992 1.00 84.62 179 THR A CA 1
ATOM 1347 C C . THR A 1 179 ? 17.963 -9.008 -10.488 1.00 84.62 179 THR A C 1
ATOM 1349 O O . THR A 1 179 ? 19.166 -8.742 -10.438 1.00 84.62 179 THR A O 1
ATOM 1352 N N . TYR A 1 180 ? 17.494 -10.165 -10.937 1.00 80.31 180 TYR A N 1
ATOM 1353 C CA . TYR A 1 180 ? 18.288 -11.127 -11.679 1.00 80.31 180 TYR A CA 1
ATOM 1354 C C . TYR A 1 180 ? 18.000 -10.950 -13.168 1.00 80.31 180 TYR A C 1
ATOM 1356 O O . TYR A 1 180 ? 16.882 -11.209 -13.614 1.00 80.31 180 TYR A O 1
ATOM 1364 N N . ALA A 1 181 ? 18.990 -10.487 -13.921 1.00 79.94 181 ALA A N 1
ATOM 1365 C CA . ALA A 1 181 ? 18.923 -10.288 -15.367 1.00 79.94 181 ALA A CA 1
ATOM 1366 C C . ALA A 1 181 ? 20.302 -10.589 -15.965 1.00 79.94 181 ALA A C 1
ATOM 1368 O O . ALA A 1 181 ? 21.313 -10.466 -15.273 1.00 79.94 181 ALA A O 1
ATOM 1369 N N . ASP A 1 182 ? 20.357 -11.037 -17.220 1.00 79.50 182 ASP A N 1
ATOM 1370 C CA . ASP A 1 182 ? 21.620 -11.312 -17.928 1.00 79.50 182 ASP A CA 1
ATOM 1371 C C . ASP A 1 182 ? 22.594 -12.213 -17.144 1.00 79.50 182 ASP A C 1
ATOM 1373 O O . ASP A 1 182 ? 23.810 -12.011 -17.124 1.00 79.50 182 ASP A O 1
ATOM 1377 N N . LYS A 1 183 ? 22.038 -13.221 -16.456 1.00 77.38 183 LYS A N 1
ATOM 1378 C CA . LYS A 1 183 ? 22.754 -14.168 -15.581 1.00 77.38 183 LYS A CA 1
ATOM 1379 C C . LYS A 1 183 ? 23.464 -13.531 -14.374 1.00 77.38 183 LYS A C 1
ATOM 1381 O O . LYS A 1 183 ? 24.285 -14.192 -13.738 1.00 77.38 183 LYS A O 1
ATOM 1386 N N . LYS A 1 184 ? 23.153 -12.280 -14.021 1.00 79.75 184 LYS A N 1
ATOM 1387 C CA . LYS A 1 184 ? 23.727 -11.563 -12.874 1.00 79.75 184 LYS A CA 1
ATOM 1388 C C . LYS A 1 184 ? 22.636 -11.119 -11.906 1.00 79.75 184 LYS A C 1
ATOM 1390 O O . LYS A 1 184 ? 21.574 -10.655 -12.308 1.00 79.75 184 LYS A O 1
ATOM 1395 N N . PHE A 1 185 ? 22.922 -11.239 -10.611 1.00 81.88 185 PHE A N 1
ATOM 1396 C CA . PHE A 1 185 ? 22.084 -10.675 -9.559 1.00 81.88 185 PHE A C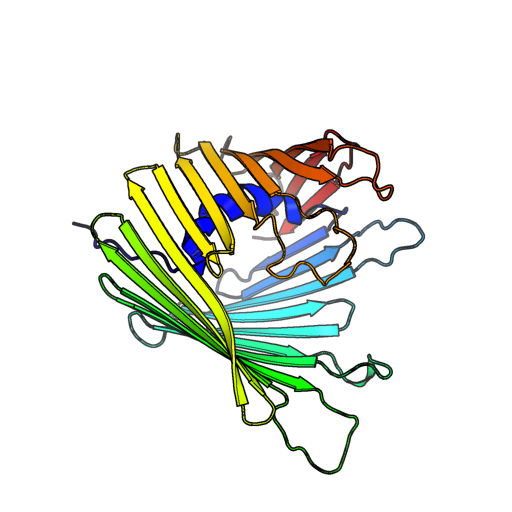A 1
ATOM 1397 C C . PHE A 1 185 ? 22.612 -9.300 -9.157 1.00 81.88 185 PHE A C 1
ATOM 1399 O O . PHE A 1 185 ? 23.785 -9.161 -8.809 1.00 81.88 185 PHE A O 1
ATOM 1406 N N . ALA A 1 186 ? 21.742 -8.295 -9.167 1.00 85.12 186 ALA A N 1
ATOM 1407 C CA . ALA A 1 186 ? 22.048 -6.958 -8.681 1.00 85.12 186 ALA A CA 1
ATOM 1408 C C . ALA A 1 186 ? 21.074 -6.571 -7.568 1.00 85.12 186 ALA A C 1
ATOM 1410 O O . ALA A 1 186 ? 19.857 -6.617 -7.751 1.00 85.12 186 ALA A O 1
ATOM 1411 N N . VAL A 1 187 ? 21.599 -6.141 -6.418 1.00 86.75 187 VAL A N 1
ATOM 1412 C CA . VAL A 1 187 ? 20.777 -5.543 -5.358 1.00 86.75 187 VAL A CA 1
ATOM 1413 C C . VAL A 1 187 ? 20.317 -4.165 -5.828 1.00 86.75 187 VAL A C 1
ATOM 1415 O O . VAL A 1 187 ? 21.122 -3.253 -6.013 1.00 86.75 187 VAL A O 1
ATOM 1418 N N . THR A 1 188 ? 19.012 -4.000 -6.022 1.00 82.62 188 THR A N 1
ATOM 1419 C CA . THR A 1 188 ? 18.416 -2.768 -6.560 1.00 82.62 188 THR A CA 1
ATOM 1420 C C . THR A 1 188 ? 17.893 -1.853 -5.459 1.00 82.62 188 THR A C 1
ATOM 1422 O O . THR A 1 188 ? 17.858 -0.628 -5.632 1.00 82.62 188 THR A O 1
ATOM 1425 N N . GLY A 1 189 ? 17.556 -2.407 -4.292 1.00 84.00 189 GLY A N 1
ATOM 1426 C CA . GLY A 1 189 ? 17.023 -1.653 -3.165 1.00 84.00 189 GLY A CA 1
ATOM 1427 C C . GLY A 1 189 ? 17.184 -2.374 -1.838 1.00 84.00 189 GLY A C 1
ATOM 1428 O O . GLY A 1 189 ? 17.190 -3.595 -1.771 1.00 84.00 189 GLY A O 1
ATOM 1429 N N . TRP A 1 190 ? 17.285 -1.610 -0.762 1.00 89.75 190 TRP A N 1
ATOM 1430 C CA . TRP A 1 190 ? 17.173 -2.130 0.592 1.00 89.75 190 TRP A CA 1
ATOM 1431 C C . TRP A 1 190 ? 16.717 -1.008 1.512 1.00 89.75 190 TRP A C 1
ATOM 1433 O O . TRP A 1 190 ? 16.840 0.169 1.179 1.00 89.75 190 TRP A O 1
ATOM 1443 N N . GLY A 1 191 ? 16.161 -1.357 2.659 1.00 91.06 191 GLY A N 1
ATOM 1444 C CA . GLY A 1 191 ? 15.742 -0.377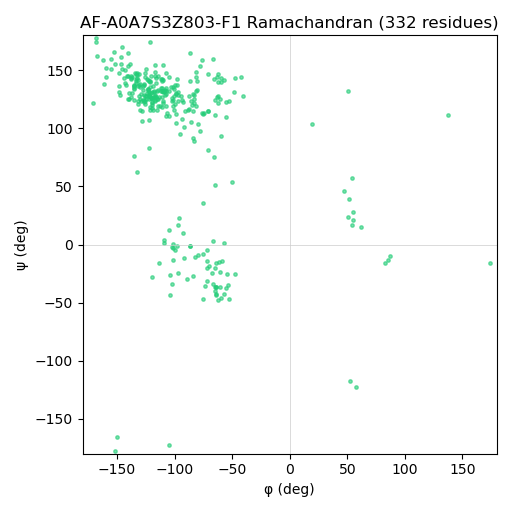 3.641 1.00 91.06 191 GLY A CA 1
ATOM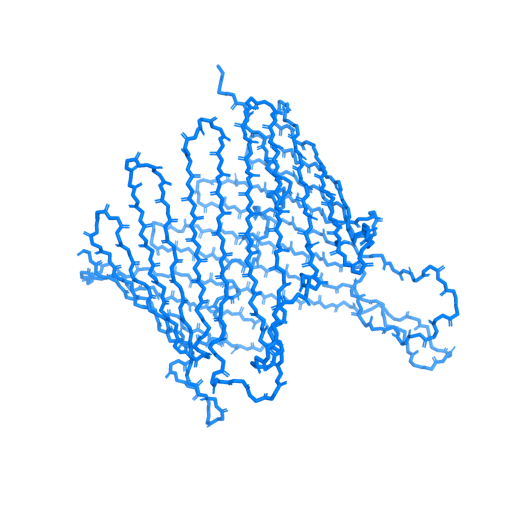 1445 C C . GLY A 1 191 ? 15.429 -1.013 4.977 1.00 91.06 191 GLY A C 1
ATOM 1446 O O . GLY A 1 191 ? 15.215 -2.221 5.064 1.00 91.06 191 GLY A O 1
ATOM 1447 N N . ALA A 1 192 ? 15.391 -0.188 6.008 1.00 93.06 192 ALA A N 1
ATOM 1448 C CA . ALA A 1 192 ? 15.116 -0.604 7.371 1.00 93.06 192 ALA A CA 1
ATOM 1449 C C . ALA A 1 192 ? 14.192 0.404 8.038 1.00 93.06 192 ALA A C 1
ATOM 1451 O O . ALA A 1 192 ? 14.130 1.571 7.650 1.00 93.06 192 ALA A O 1
ATOM 1452 N N . GLY A 1 193 ? 13.457 -0.044 9.043 1.00 93.75 193 GLY A N 1
ATOM 1453 C CA . GLY A 1 193 ? 12.565 0.833 9.772 1.00 93.75 193 GLY A CA 1
ATOM 1454 C C . GLY A 1 193 ? 12.038 0.218 11.049 1.00 93.75 193 GLY A C 1
ATOM 1455 O O . GLY A 1 193 ? 12.287 -0.949 11.366 1.00 93.75 193 GLY A O 1
ATOM 1456 N N . ALA A 1 194 ? 11.259 1.027 11.746 1.00 93.06 194 ALA A N 1
ATOM 1457 C CA . ALA A 1 194 ? 10.560 0.633 12.944 1.00 93.06 194 ALA A CA 1
ATOM 1458 C C . ALA A 1 194 ? 9.160 1.247 12.978 1.00 93.06 194 ALA A C 1
ATOM 1460 O O . ALA A 1 194 ? 8.900 2.312 12.415 1.00 93.06 194 ALA A O 1
ATOM 1461 N N . ASN A 1 195 ? 8.257 0.576 13.675 1.00 94.00 195 ASN A N 1
ATOM 1462 C CA . ASN A 1 195 ? 6.934 1.064 14.012 1.00 94.00 195 ASN A CA 1
ATOM 1463 C C . ASN A 1 195 ? 6.713 0.873 15.512 1.00 94.00 195 ASN A C 1
ATOM 1465 O O . ASN A 1 195 ? 7.069 -0.164 16.062 1.00 94.00 195 ASN A O 1
ATOM 1469 N N . VAL A 1 196 ? 6.129 1.858 16.179 1.00 91.75 196 VAL A N 1
ATOM 1470 C CA . VAL A 1 196 ? 5.789 1.789 17.600 1.00 91.75 196 VAL A CA 1
ATOM 1471 C C . VAL A 1 196 ? 4.322 2.137 17.756 1.00 91.75 196 VAL A C 1
ATOM 1473 O O . VAL A 1 196 ? 3.886 3.213 17.357 1.00 91.75 196 VAL A O 1
ATOM 1476 N N . LYS A 1 197 ? 3.555 1.246 18.377 1.00 90.44 197 LYS A N 1
ATOM 1477 C CA . LYS A 1 197 ? 2.173 1.474 18.783 1.00 90.44 197 LYS A CA 1
ATOM 1478 C C . LYS A 1 197 ? 2.095 1.530 20.303 1.00 90.44 197 LYS A C 1
ATOM 1480 O O . LYS A 1 197 ? 2.339 0.530 20.975 1.00 90.44 197 LYS A O 1
ATOM 1485 N N . LYS A 1 198 ? 1.663 2.675 20.831 1.00 89.38 198 LYS A N 1
ATOM 1486 C CA . LYS A 1 198 ? 1.381 2.879 22.256 1.00 89.38 198 LYS A CA 1
ATOM 1487 C C . LYS A 1 198 ? -0.022 3.462 22.400 1.00 89.38 198 LYS A C 1
ATOM 1489 O O . LYS A 1 198 ? -0.255 4.621 22.068 1.00 89.38 198 LYS A O 1
ATOM 1494 N N . GLY A 1 199 ? -0.963 2.636 22.860 1.00 88.31 199 GLY A N 1
ATOM 1495 C CA . GLY A 1 199 ? -2.380 3.005 22.926 1.00 88.31 199 GLY A CA 1
ATOM 1496 C C . GLY A 1 199 ? -2.930 3.395 21.550 1.00 88.31 199 GLY A C 1
ATOM 1497 O O . GLY A 1 199 ? -2.846 2.616 20.593 1.00 88.31 199 GLY A O 1
ATOM 1498 N N . ASP A 1 200 ? -3.460 4.614 21.465 1.00 90.25 200 ASP A N 1
ATOM 1499 C CA . ASP A 1 200 ? -4.037 5.210 20.256 1.00 90.25 200 ASP A CA 1
ATOM 1500 C C . ASP A 1 200 ? -3.021 5.927 19.353 1.00 90.25 200 ASP A C 1
ATOM 1502 O O . ASP A 1 200 ? -3.383 6.423 18.279 1.00 90.25 200 ASP A O 1
ATOM 1506 N N . ILE A 1 201 ? -1.747 5.957 19.755 1.00 89.94 201 ILE A N 1
ATOM 1507 C CA . ILE A 1 201 ? -0.670 6.581 18.988 1.00 89.94 201 ILE A CA 1
ATOM 1508 C C . ILE A 1 201 ? 0.146 5.511 18.259 1.00 89.94 201 ILE A C 1
ATOM 1510 O O . ILE A 1 201 ? 0.509 4.473 18.823 1.00 89.94 201 ILE A O 1
ATOM 1514 N N . VAL A 1 202 ? 0.446 5.776 16.988 1.00 91.56 202 VAL A N 1
ATOM 1515 C CA . VAL A 1 202 ? 1.350 4.989 16.150 1.00 91.56 202 VAL A CA 1
ATOM 1516 C C . VAL A 1 202 ? 2.426 5.909 15.592 1.00 91.56 202 VAL A C 1
ATOM 1518 O O . VAL A 1 202 ? 2.108 6.897 14.936 1.00 91.56 202 VAL A O 1
ATOM 1521 N N . PHE A 1 203 ? 3.682 5.548 15.815 1.00 92.88 203 PHE A N 1
ATOM 1522 C CA . PHE A 1 203 ? 4.859 6.166 15.218 1.00 92.88 203 PHE A CA 1
ATOM 1523 C C . PHE A 1 203 ? 5.481 5.196 14.220 1.00 92.88 203 PHE A C 1
ATOM 1525 O O . PHE A 1 203 ? 5.525 3.993 14.470 1.00 92.88 203 PHE A O 1
ATOM 1532 N N . GLY A 1 204 ? 5.969 5.701 13.097 1.00 93.25 204 GLY A N 1
ATOM 1533 C CA . GLY A 1 204 ? 6.697 4.912 12.112 1.00 93.25 204 GLY A CA 1
ATOM 1534 C C . GLY A 1 204 ? 7.906 5.671 11.599 1.00 93.25 204 GLY A C 1
ATOM 1535 O O . GLY A 1 204 ? 7.852 6.883 11.414 1.00 93.25 204 GLY A O 1
ATOM 1536 N N . ILE A 1 205 ? 8.987 4.948 11.346 1.00 92.88 205 ILE A N 1
ATOM 1537 C CA . ILE A 1 205 ? 10.150 5.423 10.608 1.00 92.88 205 ILE A CA 1
ATOM 1538 C C . ILE A 1 205 ? 10.555 4.344 9.618 1.00 92.88 205 ILE A C 1
ATOM 1540 O O . ILE A 1 205 ? 10.585 3.156 9.942 1.00 92.88 205 ILE A O 1
ATOM 1544 N N . PHE A 1 206 ? 10.866 4.747 8.399 1.00 92.69 206 PHE A N 1
ATOM 1545 C CA . PHE A 1 206 ? 11.417 3.861 7.397 1.00 92.69 206 PHE A CA 1
ATOM 1546 C C . PHE A 1 206 ? 12.451 4.612 6.580 1.00 92.69 206 PHE A C 1
ATOM 1548 O O . PHE A 1 206 ? 12.223 5.749 6.177 1.00 92.69 206 PHE A O 1
ATOM 1555 N N . SER A 1 207 ? 13.572 3.960 6.308 1.00 89.69 207 SER A N 1
ATOM 1556 C CA . SER A 1 207 ? 14.594 4.498 5.437 1.00 89.69 207 SER A CA 1
ATOM 1557 C C . SER A 1 207 ? 14.888 3.563 4.278 1.00 89.69 207 SER A C 1
ATOM 1559 O O . SER A 1 207 ? 15.053 2.357 4.460 1.00 89.69 207 SER A O 1
ATOM 1561 N N . ASN A 1 208 ? 14.957 4.129 3.076 1.00 85.31 208 ASN A N 1
ATOM 1562 C CA . ASN A 1 208 ? 15.356 3.431 1.864 1.00 85.31 208 ASN A CA 1
ATOM 1563 C C . ASN A 1 208 ? 16.812 3.788 1.546 1.00 85.31 208 ASN A C 1
ATOM 1565 O O . ASN A 1 208 ? 17.133 4.959 1.350 1.00 85.31 208 ASN A O 1
ATOM 1569 N N . LYS A 1 209 ? 17.691 2.782 1.522 1.00 82.12 209 LYS A N 1
ATOM 1570 C CA . LYS A 1 209 ? 19.145 2.902 1.317 1.00 82.12 209 LYS A CA 1
ATOM 1571 C C . LYS A 1 209 ? 19.865 3.874 2.273 1.00 82.12 209 LYS A C 1
ATOM 1573 O O . LYS A 1 209 ? 20.977 4.290 1.967 1.00 82.12 209 LYS A O 1
ATOM 1578 N N . PHE A 1 210 ? 19.243 4.267 3.392 1.00 74.25 210 PHE A N 1
ATOM 1579 C CA . PHE A 1 210 ? 19.679 5.410 4.215 1.00 74.25 210 PHE A CA 1
ATOM 1580 C C . PHE A 1 210 ? 19.810 6.732 3.442 1.00 74.25 210 PHE A C 1
ATOM 1582 O O . PHE A 1 210 ? 20.509 7.641 3.878 1.00 74.25 210 PHE A O 1
ATOM 1589 N N . GLU A 1 211 ? 19.139 6.850 2.294 1.00 77.19 211 GLU A N 1
ATOM 1590 C CA . GLU A 1 211 ? 19.138 8.062 1.470 1.00 77.19 211 GLU A CA 1
ATOM 1591 C C . GLU A 1 211 ? 17.823 8.823 1.622 1.00 77.19 211 GLU A C 1
ATOM 1593 O O . GLU A 1 211 ? 17.839 10.032 1.832 1.00 77.19 211 GLU A O 1
ATOM 1598 N N . ASP A 1 212 ? 16.700 8.106 1.604 1.00 82.19 212 ASP A N 1
ATOM 1599 C CA . ASP A 1 212 ? 15.388 8.684 1.878 1.00 82.19 212 ASP A CA 1
ATOM 1600 C C . ASP A 1 212 ? 14.911 8.199 3.243 1.00 82.19 212 ASP A C 1
ATOM 1602 O O . ASP A 1 212 ? 14.917 6.992 3.515 1.00 82.19 212 ASP A O 1
ATOM 1606 N N . VAL A 1 213 ? 14.499 9.121 4.110 1.00 87.25 213 VAL A N 1
ATOM 1607 C CA . VAL A 1 213 ? 13.952 8.816 5.437 1.00 87.25 213 VAL A CA 1
ATOM 1608 C C . VAL A 1 213 ? 12.534 9.351 5.504 1.00 87.25 213 VAL A C 1
ATOM 1610 O O . VAL A 1 213 ? 12.308 10.552 5.380 1.00 87.25 213 VAL A O 1
ATOM 1613 N N . THR A 1 214 ? 11.577 8.464 5.743 1.00 89.62 214 THR A N 1
ATOM 1614 C CA . THR A 1 214 ? 10.185 8.833 5.979 1.00 89.62 214 THR A CA 1
ATOM 1615 C C . THR A 1 214 ? 9.804 8.502 7.412 1.00 89.62 214 THR A C 1
ATOM 1617 O O . THR A 1 214 ? 9.952 7.364 7.857 1.00 89.62 214 THR A O 1
ATOM 1620 N N . THR A 1 215 ? 9.279 9.488 8.127 1.00 91.75 215 THR A N 1
ATOM 1621 C CA . THR A 1 215 ? 8.721 9.348 9.471 1.00 91.75 215 THR A CA 1
ATOM 1622 C C . THR A 1 215 ? 7.238 9.688 9.462 1.00 91.75 215 THR A C 1
ATOM 1624 O O . THR A 1 215 ? 6.760 10.426 8.601 1.00 91.75 215 THR A O 1
ATOM 1627 N N . GLY A 1 216 ? 6.486 9.145 10.413 1.00 91.44 216 GLY A N 1
ATOM 1628 C CA . GLY A 1 216 ? 5.080 9.478 10.576 1.00 91.44 216 GLY A CA 1
ATOM 1629 C C . GLY A 1 216 ? 4.569 9.251 11.990 1.00 91.44 216 GLY A C 1
ATOM 1630 O O . GLY A 1 216 ? 5.060 8.381 12.713 1.00 91.44 216 GLY A O 1
ATOM 1631 N N . VAL A 1 217 ? 3.568 10.042 12.367 1.00 91.69 217 VAL A N 1
ATOM 1632 C CA . VAL A 1 217 ? 2.834 9.962 13.634 1.00 91.69 217 VAL A CA 1
ATOM 1633 C C . VAL A 1 217 ? 1.345 9.990 13.337 1.00 91.69 217 VAL A C 1
ATOM 1635 O O . VAL A 1 217 ? 0.892 10.741 12.484 1.00 91.69 217 VAL A O 1
ATOM 1638 N N . HIS A 1 218 ? 0.580 9.146 14.016 1.00 93.12 218 HIS A N 1
ATOM 1639 C CA . HIS A 1 218 ? -0.849 8.973 13.816 1.00 93.12 218 HIS A CA 1
ATOM 1640 C C . HIS A 1 218 ? -1.436 8.818 15.189 1.00 93.12 218 HIS A C 1
ATOM 1642 O O . HIS A 1 218 ? -1.068 7.903 15.930 1.00 93.12 218 HIS A O 1
ATOM 1648 N N . TYR A 1 219 ? -2.399 9.662 15.488 1.00 91.62 219 TYR A N 1
ATOM 1649 C CA . TYR A 1 219 ? -3.072 9.654 16.757 1.00 91.62 219 TYR A CA 1
ATOM 1650 C C . TYR A 1 219 ? -4.570 9.549 16.536 1.00 91.62 219 TYR A C 1
ATOM 1652 O O . TYR A 1 219 ? -5.194 10.384 15.878 1.00 91.62 219 TYR A O 1
ATOM 1660 N N . LYS A 1 220 ? -5.152 8.487 17.087 1.00 91.75 220 LYS A N 1
ATOM 1661 C CA . LYS A 1 220 ? -6.597 8.327 17.141 1.00 91.75 220 LYS A CA 1
ATOM 1662 C C . LYS A 1 220 ? -7.124 9.074 18.366 1.00 91.75 220 LYS A C 1
ATOM 1664 O O . LYS A 1 220 ? -7.192 8.516 19.451 1.00 91.75 220 LYS A O 1
ATOM 1669 N N . TYR A 1 221 ? -7.493 10.335 18.175 1.00 88.69 221 TYR A N 1
ATOM 1670 C CA . TYR A 1 221 ? -8.018 11.174 19.252 1.00 88.69 221 TYR A CA 1
ATOM 1671 C C . TYR A 1 221 ? -9.346 10.643 19.813 1.00 88.69 221 TYR A C 1
ATOM 1673 O O . TYR A 1 221 ? -9.596 10.713 21.012 1.00 88.69 221 TYR A O 1
ATOM 1681 N N . SER A 1 222 ? -10.212 10.086 18.958 1.00 91.00 222 SER A N 1
ATOM 1682 C CA . SER A 1 222 ? -11.487 9.505 19.390 1.00 91.00 222 SER A CA 1
ATOM 1683 C C . SER A 1 222 ? -11.950 8.374 18.465 1.00 91.00 222 SER A C 1
ATOM 1685 O O . SER A 1 222 ? -11.299 8.023 17.479 1.00 91.00 222 SER A O 1
ATOM 1687 N N . LYS A 1 223 ? -13.127 7.791 18.732 1.00 87.81 223 LYS A N 1
ATOM 1688 C CA . LYS A 1 223 ? -13.772 6.859 17.784 1.00 87.81 223 LYS A CA 1
ATOM 1689 C C . LYS A 1 223 ? -14.097 7.520 16.433 1.00 87.81 223 LYS A C 1
ATOM 1691 O O . LYS A 1 223 ? -14.215 6.802 15.442 1.00 87.81 223 LYS A O 1
ATOM 1696 N N . LYS A 1 224 ? -14.238 8.851 16.409 1.00 88.62 224 LYS A N 1
ATOM 1697 C CA . LYS A 1 224 ? -14.621 9.649 15.239 1.00 88.62 224 LYS A CA 1
ATOM 1698 C C . LYS A 1 224 ? -13.451 10.393 14.599 1.00 88.62 224 LYS A C 1
ATOM 1700 O O . LYS A 1 224 ? -13.515 10.639 13.404 1.00 88.62 224 LYS A O 1
ATOM 1705 N N . THR A 1 225 ? -12.406 10.715 15.359 1.00 89.19 225 THR A N 1
ATOM 1706 C CA . THR A 1 225 ? -11.326 11.606 14.916 1.00 89.19 225 THR A CA 1
ATOM 1707 C C . THR A 1 225 ? -9.977 10.904 14.925 1.00 89.19 225 THR A C 1
ATOM 1709 O O . THR A 1 225 ? -9.581 10.321 15.939 1.00 89.19 225 THR A O 1
ATOM 1712 N N . ALA A 1 226 ? -9.241 11.029 13.827 1.00 90.88 226 ALA A N 1
ATOM 1713 C CA . ALA A 1 226 ? -7.838 10.660 13.733 1.00 90.88 226 ALA A CA 1
ATOM 1714 C C . ALA A 1 226 ? -7.039 11.782 13.068 1.00 90.88 226 ALA A C 1
ATOM 1716 O O . ALA A 1 226 ? -7.523 12.438 12.150 1.00 90.88 226 ALA A O 1
ATOM 1717 N N . VAL A 1 227 ? -5.811 11.990 13.528 1.00 90.38 227 VAL A N 1
ATOM 1718 C CA . VAL A 1 227 ? -4.869 12.948 12.944 1.00 90.38 227 VAL A CA 1
ATOM 1719 C C . VAL A 1 227 ? -3.573 12.239 12.599 1.00 90.38 227 VAL A C 1
ATOM 1721 O O . VAL A 1 227 ? -3.205 11.252 13.244 1.00 90.38 227 VAL A O 1
ATOM 1724 N N . GLY A 1 228 ? -2.872 12.738 11.589 1.00 90.25 228 GLY A N 1
ATOM 1725 C CA . GLY A 1 228 ? -1.576 12.206 11.207 1.00 90.25 228 GLY A CA 1
ATOM 1726 C C . GLY A 1 228 ? -0.647 13.265 10.641 1.00 90.25 228 GLY A C 1
ATOM 1727 O O . GLY A 1 228 ? -1.096 14.206 9.997 1.00 90.25 228 GLY A O 1
ATOM 1728 N N . ILE A 1 229 ? 0.648 13.086 10.877 1.00 89.44 229 ILE A N 1
ATOM 1729 C CA . ILE A 1 229 ? 1.727 13.870 10.280 1.00 89.44 229 ILE A CA 1
ATOM 1730 C C . ILE A 1 229 ? 2.711 12.882 9.662 1.00 89.44 229 ILE A C 1
ATOM 1732 O O . ILE A 1 229 ? 3.026 11.862 10.274 1.00 89.44 229 ILE A O 1
ATOM 1736 N N . GLN A 1 230 ? 3.191 13.166 8.461 1.00 90.19 230 GLN A N 1
ATOM 1737 C CA . GLN A 1 230 ? 4.233 12.416 7.781 1.00 90.19 230 GLN A CA 1
ATOM 1738 C C . GLN A 1 230 ? 5.294 13.386 7.279 1.00 90.19 230 GLN A C 1
ATOM 1740 O O . GLN A 1 230 ? 4.967 14.389 6.658 1.00 90.19 230 GLN A O 1
ATOM 1745 N N . THR A 1 231 ? 6.556 13.038 7.476 1.00 88.56 231 THR A N 1
ATOM 1746 C CA . THR A 1 231 ? 7.688 13.797 6.956 1.00 88.56 231 THR A CA 1
ATOM 1747 C C . THR A 1 231 ? 8.545 12.878 6.106 1.00 88.56 231 THR A C 1
ATOM 1749 O O . THR A 1 231 ? 8.844 11.759 6.510 1.00 88.56 231 THR A O 1
ATOM 1752 N N . THR A 1 232 ? 8.949 13.333 4.928 1.00 86.94 232 THR A N 1
ATOM 1753 C CA . THR A 1 232 ? 9.906 12.641 4.062 1.00 86.94 232 THR A CA 1
ATOM 1754 C C . THR A 1 232 ? 11.088 13.555 3.821 1.00 86.94 232 THR A C 1
ATOM 1756 O O . THR A 1 232 ? 10.928 14.623 3.244 1.00 86.94 232 THR A O 1
ATOM 1759 N N . MET A 1 233 ? 12.268 13.127 4.246 1.00 83.00 233 MET A N 1
ATOM 1760 C CA . MET A 1 233 ? 13.535 13.774 3.927 1.00 83.00 233 MET A CA 1
ATOM 1761 C C . MET A 1 233 ? 14.197 12.991 2.801 1.00 83.00 233 MET A C 1
ATOM 1763 O O . MET A 1 233 ? 14.331 11.767 2.900 1.00 83.00 233 MET A O 1
ATOM 1767 N N . LYS A 1 234 ? 14.591 13.688 1.737 1.00 78.19 234 LYS A N 1
ATOM 1768 C CA . LYS A 1 234 ? 15.308 13.098 0.603 1.00 78.19 234 LYS A CA 1
ATOM 1769 C C . LYS A 1 234 ? 16.758 13.544 0.636 1.00 78.19 234 LYS A C 1
ATOM 1771 O O . LYS A 1 234 ? 17.074 14.656 1.059 1.00 78.19 234 LYS A O 1
ATOM 1776 N N . LYS A 1 235 ? 17.656 12.684 0.168 1.00 69.81 235 LYS A N 1
ATOM 1777 C CA . LYS A 1 235 ? 19.079 13.014 0.102 1.00 69.81 235 LYS A CA 1
ATOM 1778 C C . LYS A 1 235 ? 19.327 14.204 -0.827 1.00 69.81 235 LYS A C 1
ATOM 1780 O O . LYS A 1 235 ? 19.036 14.146 -2.018 1.00 69.81 235 LYS A O 1
ATOM 1785 N N . ALA A 1 236 ? 19.934 15.247 -0.271 1.00 54.88 236 ALA A N 1
ATOM 1786 C CA . ALA A 1 236 ? 20.157 16.529 -0.931 1.00 54.88 236 ALA A CA 1
ATOM 1787 C C . ALA A 1 236 ? 21.353 16.568 -1.908 1.00 54.88 236 ALA A C 1
ATOM 1789 O O . ALA A 1 236 ? 21.507 17.552 -2.624 1.00 54.88 236 ALA A O 1
ATOM 1790 N N . PHE A 1 237 ? 22.206 15.532 -1.966 1.00 53.78 237 PHE A N 1
ATOM 1791 C CA . PHE A 1 237 ? 23.497 15.631 -2.666 1.00 53.78 237 PHE A CA 1
ATOM 1792 C C . PHE A 1 237 ? 23.845 14.401 -3.527 1.00 53.78 237 PHE A C 1
ATOM 1794 O O . PHE A 1 237 ? 23.802 13.269 -3.023 1.00 53.78 237 PHE A O 1
ATOM 1801 N N . PRO A 1 238 ? 24.245 14.586 -4.804 1.00 50.06 238 PRO A N 1
ATOM 1802 C CA . PRO A 1 238 ? 24.855 13.523 -5.596 1.00 50.06 238 PRO A CA 1
ATOM 1803 C C . PRO A 1 238 ? 26.222 13.134 -5.010 1.00 50.06 238 PRO A C 1
ATOM 1805 O O . PRO A 1 238 ? 26.990 13.976 -4.560 1.00 50.06 238 PRO A O 1
ATOM 1808 N N . LYS A 1 239 ? 26.550 11.835 -5.031 1.00 48.06 239 LYS A N 1
ATOM 1809 C CA . LYS A 1 239 ? 27.825 11.294 -4.513 1.00 48.06 239 LYS A CA 1
ATOM 1810 C C . LYS A 1 239 ? 29.053 11.636 -5.379 1.00 48.06 239 LYS A C 1
ATOM 1812 O O . LYS A 1 239 ? 30.156 11.252 -5.005 1.00 48.06 239 LYS A O 1
ATOM 1817 N N . LYS A 1 240 ? 28.887 12.285 -6.539 1.00 47.38 240 LYS A N 1
ATOM 1818 C CA . LYS A 1 240 ? 29.981 12.583 -7.476 1.00 47.38 240 LYS A CA 1
ATOM 1819 C C . LYS A 1 240 ? 29.892 14.029 -7.990 1.00 47.38 240 LYS A C 1
ATOM 1821 O O . LYS A 1 240 ? 28.856 14.368 -8.559 1.00 47.38 240 LYS A O 1
ATOM 1826 N N . PRO A 1 241 ? 30.955 14.844 -7.843 1.00 46.78 241 PRO A N 1
ATOM 1827 C CA . PRO A 1 241 ? 31.015 16.222 -8.348 1.00 46.78 241 PRO A CA 1
ATOM 1828 C C . PRO A 1 241 ? 30.948 16.361 -9.880 1.00 46.78 241 PRO A C 1
ATOM 1830 O O . PRO A 1 241 ? 30.708 17.452 -10.383 1.00 46.78 241 PRO A O 1
ATOM 1833 N N . GLU A 1 242 ? 31.170 15.280 -10.633 1.00 48.12 242 GLU A N 1
ATOM 1834 C CA . GLU A 1 242 ? 31.365 15.338 -12.092 1.00 48.12 242 GLU A CA 1
ATOM 1835 C C . GLU A 1 242 ? 30.077 15.168 -12.915 1.00 48.12 242 GLU A C 1
ATOM 1837 O O . GLU A 1 242 ? 30.064 15.457 -14.112 1.00 48.12 242 GLU A O 1
ATOM 1842 N N . GLU A 1 243 ? 28.958 14.758 -12.306 1.00 45.53 243 GLU A N 1
ATOM 1843 C CA . GLU A 1 243 ? 27.672 14.757 -13.008 1.00 45.53 243 GLU A CA 1
ATOM 1844 C C . GLU A 1 243 ? 27.047 16.156 -12.946 1.00 45.53 243 GLU A C 1
ATOM 1846 O O . GLU A 1 243 ? 26.234 16.451 -12.071 1.00 45.53 243 GLU A O 1
ATOM 1851 N N . LYS A 1 244 ? 27.374 17.005 -13.931 1.00 41.72 244 LYS A N 1
ATOM 1852 C CA . LYS A 1 244 ? 26.615 18.220 -14.292 1.00 41.72 244 LYS A CA 1
ATOM 1853 C C . LYS A 1 244 ? 25.210 17.871 -14.818 1.00 41.72 244 LYS A C 1
ATOM 1855 O O . LYS A 1 244 ? 24.815 18.289 -15.903 1.00 41.72 244 LYS A O 1
ATOM 1860 N N . LYS A 1 245 ? 24.438 17.059 -14.095 1.00 38.88 245 LYS A N 1
ATOM 1861 C CA . LYS A 1 245 ? 23.007 16.914 -14.364 1.00 38.88 245 LYS A CA 1
ATOM 1862 C C . LYS A 1 245 ? 22.309 18.057 -13.653 1.00 38.88 245 LYS A C 1
ATOM 1864 O O . LYS A 1 245 ? 22.456 18.205 -12.443 1.00 38.88 245 LYS A O 1
ATOM 1869 N N . ALA A 1 246 ? 21.580 18.859 -14.426 1.00 37.97 246 ALA A N 1
ATOM 1870 C CA . ALA A 1 246 ? 20.699 19.898 -13.919 1.00 37.97 246 ALA A CA 1
ATOM 1871 C C . ALA A 1 246 ? 19.956 19.386 -12.678 1.00 37.97 246 ALA A C 1
ATOM 1873 O O . ALA A 1 246 ? 19.381 18.292 -12.698 1.00 37.97 246 ALA A O 1
ATOM 1874 N N . PHE A 1 247 ? 20.018 20.161 -11.596 1.00 43.00 247 PHE A N 1
ATOM 1875 C CA . PHE A 1 247 ? 19.278 19.898 -10.373 1.00 43.00 247 PHE A CA 1
ATOM 1876 C C . PHE A 1 247 ? 17.786 19.885 -10.722 1.00 43.00 247 PHE A C 1
ATOM 1878 O O . PHE A 1 247 ? 17.139 20.924 -10.772 1.00 43.00 247 PHE A O 1
ATOM 1885 N N . SER A 1 248 ? 17.220 18.711 -11.015 1.00 41.22 248 SER A N 1
ATOM 1886 C CA . SER A 1 248 ? 15.767 18.573 -11.056 1.00 41.22 248 SER A CA 1
ATOM 1887 C C . SER A 1 248 ? 15.276 18.873 -9.644 1.00 41.22 248 SER A C 1
ATOM 1889 O O . SER A 1 248 ? 15.801 18.254 -8.716 1.00 41.22 248 SER A O 1
ATOM 1891 N N . SER A 1 249 ? 14.318 19.787 -9.510 1.00 43.16 249 SER A N 1
ATOM 1892 C CA . SER A 1 249 ? 13.633 20.311 -8.314 1.00 43.16 249 SER A CA 1
ATOM 1893 C C . SER A 1 249 ? 13.071 19.254 -7.342 1.00 43.16 249 SER A C 1
ATOM 1895 O O . SER A 1 249 ? 11.892 19.236 -6.988 1.00 43.16 249 SER A O 1
ATOM 1897 N N . LYS A 1 250 ? 13.904 18.316 -6.896 1.00 53.16 250 LYS A N 1
ATOM 1898 C CA . LYS A 1 250 ? 13.536 17.279 -5.942 1.00 53.16 250 LYS A CA 1
ATOM 1899 C C . LYS A 1 250 ? 13.489 17.930 -4.570 1.00 53.16 250 LYS A C 1
ATOM 1901 O O . LYS A 1 250 ? 14.516 18.361 -4.056 1.00 53.16 250 LYS A O 1
ATOM 1906 N N . SER A 1 251 ? 12.287 18.005 -4.006 1.00 56.06 251 SER A N 1
ATOM 1907 C CA . SER A 1 251 ? 12.070 18.486 -2.648 1.00 56.06 251 SER A CA 1
ATOM 1908 C C . SER A 1 251 ? 13.036 17.818 -1.667 1.00 56.06 251 SER A C 1
ATOM 1910 O O . SER A 1 251 ? 13.216 16.598 -1.675 1.00 56.06 251 SER A O 1
ATOM 1912 N N . LEU A 1 252 ? 13.677 18.641 -0.842 1.00 70.44 252 LEU A N 1
ATOM 1913 C CA . LEU A 1 252 ? 14.584 18.222 0.223 1.00 70.44 252 LEU A CA 1
ATOM 1914 C C . LEU A 1 252 ? 13.807 17.625 1.392 1.00 70.44 252 LEU A C 1
ATOM 1916 O O . LEU A 1 252 ? 14.249 16.670 2.033 1.00 70.44 252 LEU A O 1
ATOM 1920 N N . MET A 1 253 ? 12.630 18.193 1.644 1.00 77.69 253 MET A N 1
ATOM 1921 C CA . MET A 1 253 ? 11.747 17.801 2.723 1.00 77.69 253 MET A CA 1
ATOM 1922 C C . MET A 1 253 ? 10.295 18.000 2.292 1.00 77.69 253 MET A C 1
ATOM 1924 O O . MET A 1 253 ? 9.924 19.080 1.843 1.00 77.69 253 MET A O 1
ATOM 1928 N N . ASP A 1 254 ? 9.483 16.962 2.464 1.00 80.81 254 ASP A N 1
ATOM 1929 C CA . ASP A 1 254 ? 8.031 17.011 2.305 1.00 80.81 254 ASP A CA 1
ATOM 1930 C C . ASP A 1 254 ? 7.389 16.733 3.671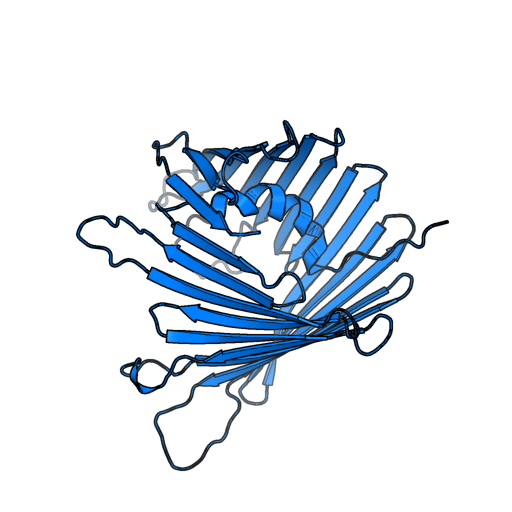 1.00 80.81 254 ASP A C 1
ATOM 1932 O O . ASP A 1 254 ? 7.680 15.703 4.283 1.00 80.81 254 ASP A O 1
ATOM 1936 N N . ILE A 1 255 ? 6.515 17.615 4.150 1.00 83.88 255 ILE A N 1
ATOM 1937 C CA . ILE A 1 255 ? 5.720 17.439 5.373 1.00 83.88 255 ILE A CA 1
ATOM 1938 C C . ILE A 1 255 ? 4.247 17.413 4.978 1.00 83.88 255 ILE A C 1
ATOM 1940 O O . ILE A 1 255 ? 3.754 18.366 4.393 1.00 83.88 255 ILE A O 1
ATOM 1944 N N . GLY A 1 256 ? 3.527 16.353 5.322 1.00 84.44 256 GLY A N 1
ATOM 1945 C CA . GLY A 1 256 ? 2.079 16.256 5.161 1.00 84.44 256 GLY A CA 1
ATOM 1946 C C . GLY A 1 256 ? 1.407 16.101 6.515 1.00 84.44 256 GLY A C 1
ATOM 1947 O O . GLY A 1 256 ? 1.762 15.206 7.277 1.00 84.44 256 GLY A O 1
ATOM 1948 N N . ALA A 1 257 ? 0.426 16.938 6.820 1.00 85.25 257 ALA A N 1
ATOM 1949 C CA . ALA A 1 257 ? -0.444 16.804 7.980 1.00 85.25 257 ALA A CA 1
ATOM 1950 C C . ALA A 1 257 ? -1.881 16.579 7.512 1.00 85.25 257 ALA A C 1
ATOM 1952 O O . ALA A 1 257 ? -2.315 17.163 6.524 1.00 85.25 257 ALA A O 1
ATOM 1953 N N . GLY A 1 258 ? -2.641 15.750 8.217 1.00 86.06 258 GLY A N 1
ATOM 1954 C CA . GLY A 1 258 ? -4.036 15.525 7.881 1.00 86.06 258 GLY A CA 1
ATOM 1955 C C . GLY A 1 258 ? -4.900 15.120 9.061 1.00 86.06 258 GLY A C 1
ATOM 1956 O O . GLY A 1 258 ? -4.419 14.709 10.119 1.00 86.06 258 GLY A O 1
ATOM 1957 N N . VAL A 1 259 ? -6.204 15.203 8.828 1.00 85.56 259 VAL A N 1
ATOM 1958 C CA . VAL A 1 259 ? -7.265 14.823 9.755 1.00 85.56 259 VAL A CA 1
ATOM 1959 C C . VAL A 1 259 ? -8.312 13.976 9.034 1.00 85.56 259 VAL A C 1
ATOM 1961 O O . VAL A 1 259 ? -8.636 14.231 7.878 1.00 85.56 259 VAL A O 1
ATOM 1964 N N . ASP A 1 260 ? -8.846 12.977 9.728 1.00 87.50 260 ASP A N 1
ATOM 1965 C CA . ASP A 1 260 ? -10.042 12.216 9.366 1.00 87.50 260 ASP A CA 1
ATOM 1966 C C . ASP A 1 260 ? -11.070 12.390 10.485 1.00 87.50 260 ASP A C 1
ATOM 1968 O O . ASP A 1 260 ? -10.768 12.155 11.659 1.00 87.50 260 ASP A O 1
ATOM 1972 N N . TYR A 1 261 ? -12.277 12.816 10.130 1.00 84.62 261 TYR A N 1
ATOM 1973 C CA . TYR A 1 261 ? -13.378 13.038 11.055 1.00 84.62 261 TYR A CA 1
ATOM 1974 C C . TYR A 1 261 ? -14.662 12.387 10.546 1.00 84.62 261 TYR A C 1
ATOM 1976 O O . TYR A 1 261 ? -15.179 12.722 9.482 1.00 84.62 261 TYR A O 1
ATOM 1984 N N . LYS A 1 262 ? -15.217 11.471 11.336 1.00 85.50 262 LYS A N 1
ATOM 1985 C CA . LYS A 1 262 ? -16.479 10.782 11.055 1.00 85.50 262 LYS A CA 1
ATOM 1986 C C . LYS A 1 262 ? -17.608 11.451 11.821 1.00 85.50 262 LYS A C 1
ATOM 1988 O O . LYS A 1 262 ? -17.745 11.234 13.025 1.00 85.50 262 LYS A O 1
ATOM 1993 N N . PHE A 1 263 ? -18.445 12.221 11.133 1.00 77.50 263 PHE A N 1
ATOM 1994 C CA . PHE A 1 263 ? -19.629 12.829 11.749 1.00 77.50 263 PHE A CA 1
ATOM 1995 C C . PHE A 1 263 ? -20.592 11.738 12.237 1.00 77.50 263 PHE A C 1
ATOM 1997 O O . PHE A 1 263 ? -21.010 11.728 13.403 1.00 77.50 263 PHE A O 1
ATOM 2004 N N . ASN A 1 264 ? -20.864 10.765 11.365 1.00 79.56 264 ASN A N 1
ATOM 2005 C CA . ASN A 1 264 ? -21.709 9.600 11.610 1.00 79.56 264 ASN A CA 1
ATOM 2006 C C . ASN A 1 264 ? -21.213 8.401 10.759 1.00 79.56 264 ASN A C 1
ATOM 2008 O O . ASN A 1 264 ? -20.081 8.406 10.274 1.00 79.56 264 ASN A O 1
ATOM 2012 N N . LYS A 1 265 ? -22.023 7.342 10.630 1.00 73.88 265 LYS A N 1
ATOM 2013 C CA . LYS A 1 265 ? -21.669 6.135 9.856 1.00 73.88 265 LYS A CA 1
ATOM 2014 C C . LYS A 1 265 ? -21.623 6.373 8.332 1.00 73.88 265 LYS A C 1
ATOM 2016 O O . LYS A 1 265 ? -20.992 5.589 7.628 1.00 73.88 265 LYS A O 1
ATOM 2021 N N . ASP A 1 266 ? -22.248 7.451 7.866 1.00 70.62 266 ASP A N 1
ATOM 2022 C CA . ASP A 1 266 ? -22.527 7.772 6.463 1.00 70.62 266 ASP A CA 1
ATOM 2023 C C . ASP A 1 266 ? -21.758 9.015 5.970 1.00 70.62 266 ASP A C 1
ATOM 2025 O O . ASP A 1 266 ? -21.622 9.225 4.769 1.00 70.62 266 ASP A O 1
ATOM 2029 N N . THR A 1 267 ? -21.213 9.831 6.877 1.00 69.94 267 THR A N 1
ATOM 2030 C CA . THR A 1 267 ? -20.546 11.100 6.562 1.00 69.94 267 THR A CA 1
ATOM 2031 C C . THR A 1 267 ? -19.150 11.164 7.170 1.00 69.94 267 THR A C 1
ATOM 2033 O O . THR A 1 267 ? -18.974 11.043 8.388 1.00 69.94 267 THR A O 1
ATOM 2036 N N . THR A 1 268 ? -18.146 11.399 6.323 1.00 78.62 268 THR A N 1
ATOM 2037 C CA . THR A 1 268 ? -16.739 11.530 6.734 1.00 78.62 268 THR A CA 1
ATOM 2038 C C . THR A 1 268 ? -16.075 12.716 6.042 1.00 78.62 268 THR A C 1
ATOM 2040 O O . THR A 1 268 ? -16.172 12.861 4.827 1.00 78.62 268 THR A O 1
ATOM 2043 N N . LEU A 1 269 ? -15.336 13.515 6.804 1.00 80.19 269 LEU A N 1
ATOM 2044 C CA . LEU A 1 269 ? -14.476 14.588 6.318 1.00 80.19 269 LEU A CA 1
ATOM 2045 C C . LEU A 1 269 ? -13.013 14.179 6.461 1.00 80.19 269 LEU A C 1
ATOM 2047 O O . LEU A 1 269 ? -12.598 13.699 7.512 1.00 80.19 269 LEU A O 1
ATOM 2051 N N . GLN A 1 270 ? -12.227 14.415 5.421 1.00 80.31 270 GLN A N 1
ATOM 2052 C CA . GLN A 1 270 ? -10.775 14.370 5.472 1.00 80.31 270 GLN A CA 1
ATOM 2053 C C . GLN A 1 270 ? -10.207 15.719 5.065 1.00 80.31 270 GLN A C 1
ATOM 2055 O O . GLN A 1 270 ? -10.639 16.301 4.079 1.00 80.31 270 GLN A O 1
ATOM 2060 N N . GLY A 1 271 ? -9.224 16.205 5.812 1.00 76.44 271 GLY A N 1
ATOM 2061 C CA . GLY A 1 271 ? -8.489 17.436 5.524 1.00 76.44 271 GLY A CA 1
ATOM 2062 C C . GLY A 1 271 ? -6.997 17.147 5.481 1.00 76.44 271 GLY A C 1
ATOM 2063 O O . GLY A 1 271 ? -6.532 16.259 6.199 1.00 76.44 271 GLY A O 1
ATOM 2064 N N . LYS A 1 272 ? -6.246 17.859 4.642 1.00 80.88 272 LYS A N 1
ATOM 2065 C CA . LYS A 1 272 ? -4.786 17.789 4.639 1.00 80.88 272 LYS A CA 1
ATOM 2066 C C . LYS A 1 272 ? -4.121 19.108 4.272 1.00 80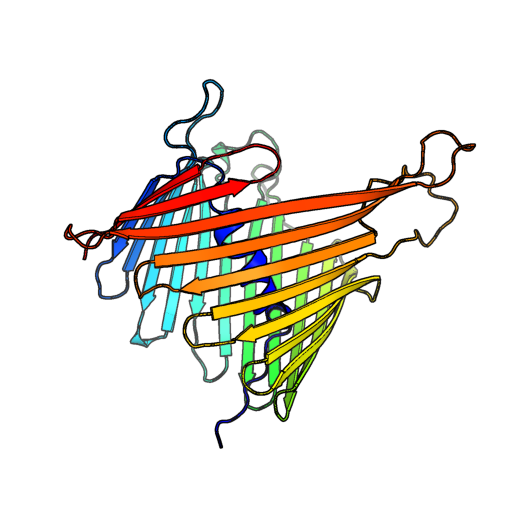.88 272 LYS A C 1
ATOM 2068 O O . LYS A 1 272 ? -4.678 19.927 3.542 1.00 80.88 272 LYS A O 1
ATOM 2073 N N . VAL A 1 273 ? -2.889 19.240 4.734 1.00 76.81 273 VAL A N 1
ATOM 2074 C CA . VAL A 1 273 ? -1.948 20.295 4.382 1.00 76.81 273 VAL A CA 1
ATOM 2075 C C . VAL A 1 273 ? -0.626 19.623 4.042 1.00 76.81 273 VAL A C 1
ATOM 2077 O O . VAL A 1 273 ? -0.084 18.901 4.875 1.00 76.81 273 VAL A O 1
ATOM 2080 N N . ASP A 1 274 ? -0.109 19.860 2.842 1.00 77.06 274 ASP A N 1
ATOM 2081 C CA . ASP A 1 274 ? 1.222 19.416 2.435 1.00 77.06 274 ASP A CA 1
ATOM 2082 C C . ASP A 1 274 ? 2.132 20.638 2.252 1.00 77.06 274 ASP A C 1
ATOM 2084 O O . ASP A 1 274 ? 1.758 21.612 1.594 1.00 77.06 274 ASP A O 1
ATOM 2088 N N . ILE A 1 275 ? 3.328 20.574 2.828 1.00 75.06 275 ILE A N 1
ATOM 2089 C CA . ILE A 1 275 ? 4.384 21.580 2.760 1.00 75.06 275 ILE A CA 1
ATOM 2090 C C . ILE A 1 275 ? 5.610 20.924 2.126 1.00 75.06 275 ILE A C 1
ATOM 2092 O O . ILE A 1 275 ? 6.159 19.972 2.680 1.00 75.06 275 ILE A O 1
ATOM 2096 N N . GLY A 1 276 ? 6.043 21.424 0.973 1.00 75.25 276 GLY A N 1
ATOM 2097 C CA . GLY A 1 276 ? 7.265 20.986 0.301 1.00 75.25 276 GLY A CA 1
ATOM 2098 C C . GLY A 1 276 ? 8.336 22.066 0.370 1.00 75.25 276 GLY A C 1
ATOM 2099 O O . GLY A 1 276 ? 8.057 23.224 0.061 1.00 75.25 276 GLY A O 1
ATOM 2100 N N . LEU A 1 277 ? 9.557 21.690 0.744 1.00 69.62 277 LEU A N 1
ATOM 2101 C CA . LEU A 1 277 ? 10.740 22.549 0.694 1.00 69.62 277 LEU A CA 1
ATOM 2102 C C . LEU A 1 277 ? 11.678 22.051 -0.404 1.00 69.62 277 LEU A C 1
ATOM 2104 O O . LEU A 1 277 ? 12.111 20.895 -0.376 1.00 69.62 277 LEU A O 1
ATOM 2108 N N . ALA A 1 278 ? 12.014 22.916 -1.356 1.00 65.62 278 ALA A N 1
ATOM 2109 C CA . ALA A 1 278 ? 12.950 22.621 -2.436 1.00 65.62 278 ALA A CA 1
ATOM 2110 C C . ALA A 1 278 ? 14.095 23.641 -2.456 1.00 65.62 278 ALA A C 1
ATOM 2112 O O . ALA A 1 278 ? 13.889 24.828 -2.214 1.00 65.62 278 ALA A O 1
ATOM 2113 N N . MET A 1 279 ? 15.308 23.171 -2.757 1.00 61.56 279 MET A N 1
ATOM 2114 C CA . MET A 1 279 ? 16.391 24.060 -3.178 1.00 61.56 279 MET A CA 1
ATOM 2115 C C . MET A 1 279 ? 16.230 24.333 -4.667 1.00 61.56 279 MET A C 1
ATOM 2117 O O . MET A 1 279 ? 16.197 23.395 -5.469 1.00 61.56 279 MET A O 1
ATOM 2121 N N . VAL A 1 280 ? 16.177 25.608 -5.025 1.00 58.88 280 VAL A N 1
ATOM 2122 C CA . VAL A 1 280 ? 16.262 26.055 -6.408 1.00 58.88 280 VAL A CA 1
ATOM 2123 C C . VAL A 1 280 ? 17.647 26.640 -6.610 1.00 58.88 280 VAL A C 1
ATOM 2125 O O . VAL A 1 280 ? 17.999 27.676 -6.049 1.00 58.88 280 VAL A O 1
ATOM 2128 N N . ASN A 1 281 ? 18.459 25.929 -7.394 1.00 56.03 281 ASN A N 1
ATOM 2129 C CA . ASN A 1 281 ? 19.693 26.495 -7.909 1.00 56.03 281 ASN A CA 1
ATOM 2130 C C . ASN A 1 281 ? 19.344 27.260 -9.188 1.00 56.03 281 ASN A C 1
ATOM 2132 O O . ASN A 1 281 ? 18.823 26.647 -10.126 1.00 56.03 281 ASN A O 1
ATOM 2136 N N . PRO A 1 282 ? 19.612 28.569 -9.247 1.00 47.47 282 PRO A N 1
ATOM 2137 C CA . PRO A 1 282 ? 19.501 29.297 -10.495 1.00 47.47 282 PRO A CA 1
ATOM 2138 C C . PRO A 1 282 ? 20.460 28.681 -11.522 1.00 47.47 282 PRO A C 1
ATOM 2140 O O . PRO A 1 282 ? 21.552 28.222 -11.191 1.00 47.47 282 PRO A O 1
ATOM 2143 N N . VAL A 1 283 ? 20.024 28.648 -12.782 1.00 51.81 283 VAL A N 1
ATOM 2144 C CA . VAL A 1 283 ? 20.800 28.131 -13.926 1.00 51.81 283 VAL A CA 1
ATOM 2145 C C . VAL A 1 283 ? 22.094 28.938 -14.139 1.00 51.81 283 VAL A C 1
ATOM 2147 O O . VAL A 1 283 ? 23.015 28.471 -14.804 1.00 51.81 283 VAL A O 1
ATOM 2150 N N . ASP A 1 284 ? 22.181 30.117 -13.521 1.00 49.19 284 ASP A N 1
ATOM 2151 C CA . ASP A 1 284 ? 23.294 31.048 -13.600 1.00 49.19 284 ASP A CA 1
ATOM 2152 C C . ASP A 1 284 ? 24.170 30.980 -12.334 1.00 49.19 284 ASP A C 1
ATOM 2154 O O . ASP A 1 284 ? 23.695 31.161 -11.209 1.00 49.19 284 ASP A O 1
ATOM 2158 N N . THR A 1 285 ? 25.465 30.709 -12.508 1.00 53.50 285 THR A N 1
ATOM 2159 C CA . THR A 1 285 ? 26.438 30.383 -11.442 1.00 53.50 285 THR A CA 1
ATOM 2160 C C . THR A 1 285 ? 26.744 31.521 -10.458 1.00 53.50 285 THR A C 1
ATOM 2162 O O . THR A 1 285 ? 27.579 31.359 -9.571 1.00 53.50 285 THR A O 1
ATOM 2165 N N . SER A 1 286 ? 26.087 32.672 -10.595 1.00 51.69 286 SER A N 1
ATOM 2166 C CA . SER A 1 286 ? 26.268 33.860 -9.754 1.00 51.69 286 SER A CA 1
ATOM 2167 C C . SER A 1 286 ? 25.178 34.046 -8.691 1.00 51.69 286 SER A C 1
ATOM 2169 O O . SER A 1 286 ? 25.361 34.842 -7.767 1.00 51.69 286 SER A O 1
ATOM 2171 N N . ALA A 1 287 ? 24.058 33.322 -8.773 1.00 51.00 287 ALA A N 1
ATOM 2172 C CA . ALA A 1 287 ? 22.931 33.526 -7.872 1.00 51.00 287 ALA A CA 1
ATOM 2173 C C . ALA A 1 287 ? 22.885 32.470 -6.747 1.00 51.00 287 ALA A C 1
ATOM 2175 O O . ALA A 1 287 ? 23.082 31.272 -6.950 1.00 51.00 287 ALA A O 1
ATOM 2176 N N . LYS A 1 288 ? 22.670 32.948 -5.514 1.00 53.97 288 LYS A N 1
ATOM 2177 C CA . LYS A 1 288 ? 22.589 32.114 -4.306 1.00 53.97 288 LYS A CA 1
ATOM 2178 C C . LYS A 1 288 ? 21.409 31.145 -4.430 1.00 53.97 288 LYS A C 1
ATOM 2180 O O . LYS A 1 288 ? 20.341 31.551 -4.878 1.00 53.97 288 LYS A O 1
ATOM 2185 N N . ALA A 1 289 ? 21.592 29.898 -3.993 1.00 55.81 289 ALA A N 1
ATOM 2186 C CA . ALA A 1 289 ? 20.508 28.923 -3.898 1.00 55.81 289 ALA A CA 1
ATOM 2187 C C . ALA A 1 289 ? 19.340 29.514 -3.089 1.00 55.81 289 ALA A C 1
ATOM 2189 O O . ALA A 1 289 ? 19.532 29.943 -1.947 1.00 55.81 289 ALA A O 1
ATOM 2190 N N . THR A 1 290 ? 18.146 29.555 -3.674 1.00 57.12 290 THR A N 1
ATOM 2191 C CA . THR A 1 290 ? 16.929 30.017 -3.000 1.00 57.12 290 THR A CA 1
ATOM 2192 C C . THR A 1 290 ? 16.133 28.819 -2.486 1.00 57.12 290 THR A C 1
ATOM 2194 O O . THR A 1 290 ? 16.091 27.753 -3.104 1.00 57.12 290 THR A O 1
ATOM 2197 N N . LEU A 1 291 ? 15.529 28.972 -1.307 1.00 59.53 291 LEU A N 1
ATOM 2198 C CA . LEU A 1 291 ? 14.596 27.995 -0.747 1.00 59.53 291 LEU A CA 1
ATOM 2199 C C . LEU A 1 291 ? 13.194 28.334 -1.247 1.00 59.53 291 LEU A C 1
ATOM 2201 O O . LEU A 1 291 ? 12.657 29.385 -0.905 1.00 59.53 291 LEU A O 1
ATOM 2205 N N . GLU A 1 292 ? 12.598 27.440 -2.029 1.00 61.59 292 GLU A N 1
ATOM 2206 C CA . GLU A 1 292 ? 11.186 27.534 -2.382 1.00 61.59 292 GLU A CA 1
ATOM 2207 C C . GLU A 1 292 ? 10.355 26.702 -1.408 1.00 61.59 292 GLU A C 1
ATOM 2209 O O . GLU A 1 292 ? 10.574 25.498 -1.234 1.00 61.59 292 GLU A O 1
ATOM 2214 N N . GLN A 1 293 ? 9.384 27.360 -0.778 1.00 64.69 293 GLN A N 1
ATOM 2215 C CA . GLN A 1 293 ? 8.362 26.714 0.029 1.00 64.69 293 GLN A CA 1
ATOM 2216 C C . GLN A 1 293 ? 7.070 26.629 -0.778 1.00 64.69 293 GLN A C 1
ATOM 2218 O O . GLN A 1 293 ? 6.522 27.636 -1.220 1.00 64.69 293 GLN A O 1
ATOM 2223 N N . THR A 1 294 ? 6.548 25.418 -0.915 1.00 64.75 294 THR A N 1
ATOM 2224 C CA . THR A 1 294 ? 5.226 25.165 -1.486 1.00 64.75 294 THR A CA 1
ATOM 2225 C C . THR A 1 294 ? 4.284 24.741 -0.371 1.00 64.75 294 THR A C 1
ATOM 2227 O O . THR A 1 294 ? 4.637 23.901 0.454 1.00 64.75 294 THR A O 1
ATOM 2230 N N . VAL A 1 295 ? 3.089 25.331 -0.323 1.00 64.31 295 VAL A N 1
ATOM 2231 C CA . VAL A 1 295 ? 2.021 24.935 0.602 1.00 64.31 295 VAL A CA 1
ATOM 2232 C C . VAL A 1 295 ? 0.798 24.575 -0.224 1.00 64.31 295 VAL A C 1
ATOM 2234 O O . VAL A 1 295 ? 0.350 25.358 -1.059 1.00 64.31 295 VAL A O 1
ATOM 2237 N N . SER A 1 296 ? 0.245 23.391 0.010 1.00 63.91 296 SER A N 1
ATOM 2238 C CA . SER A 1 296 ? -1.004 22.956 -0.605 1.00 63.91 296 SER A CA 1
ATOM 2239 C C . SER A 1 296 ? -1.982 22.495 0.465 1.00 63.91 296 SER A C 1
ATOM 2241 O O . SER A 1 296 ? -1.627 21.751 1.376 1.00 63.91 296 SER A O 1
ATOM 2243 N N . VAL A 1 297 ? -3.225 22.960 0.363 1.00 64.25 297 VAL A N 1
ATOM 2244 C CA . VAL A 1 297 ? -4.315 22.595 1.272 1.00 64.25 297 VAL A CA 1
ATOM 2245 C C . VAL A 1 297 ? -5.393 21.891 0.464 1.00 64.25 297 VAL A C 1
ATOM 2247 O O . VAL A 1 297 ? -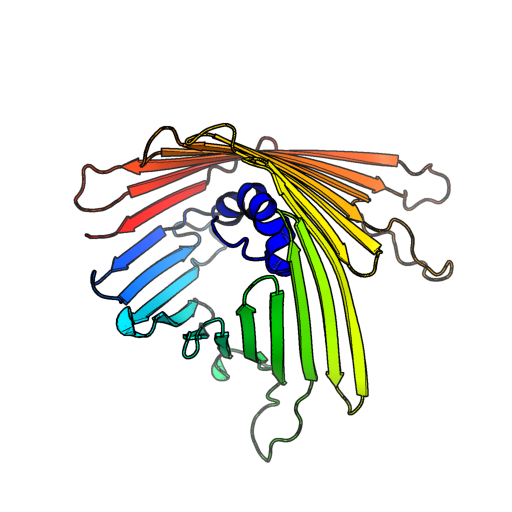5.780 22.361 -0.612 1.00 64.25 297 VAL A O 1
ATOM 2250 N N . GLY A 1 298 ? -5.854 20.757 0.984 1.00 64.81 298 GLY A N 1
ATOM 2251 C CA . GLY A 1 298 ? -6.902 19.944 0.387 1.00 64.81 298 GLY A CA 1
ATOM 2252 C C . GLY A 1 298 ? -7.931 19.503 1.423 1.00 64.81 298 GLY A C 1
ATOM 2253 O O . GLY A 1 298 ? -7.587 19.245 2.574 1.00 64.81 298 GLY A O 1
ATOM 2254 N N . GLY A 1 299 ? -9.185 19.375 0.999 1.00 62.19 299 GLY A N 1
ATOM 2255 C CA . GLY A 1 299 ? -10.249 18.726 1.767 1.00 62.19 299 GLY A CA 1
ATOM 2256 C C . GLY A 1 299 ? -11.051 17.766 0.897 1.00 62.19 299 GLY A C 1
ATOM 2257 O O . GLY A 1 299 ? -11.213 18.024 -0.293 1.00 62.19 299 GLY A O 1
ATOM 2258 N N . VAL A 1 300 ? -11.539 16.674 1.482 1.00 67.31 300 VAL A N 1
ATOM 2259 C CA . VAL A 1 300 ? -12.500 15.739 0.892 1.00 67.31 300 VAL A CA 1
ATOM 2260 C C . VAL A 1 300 ? -13.639 15.522 1.881 1.00 67.31 300 VAL A C 1
ATOM 2262 O O . VAL A 1 300 ? -13.399 15.060 2.995 1.00 67.31 300 VAL A O 1
ATOM 2265 N N . MET A 1 301 ? -14.879 15.777 1.473 1.00 65.88 301 MET A N 1
ATOM 2266 C CA . MET A 1 301 ? -16.061 15.424 2.265 1.00 65.88 301 MET A CA 1
ATOM 2267 C C . MET A 1 301 ? -16.903 14.394 1.528 1.00 65.88 301 MET A C 1
ATOM 2269 O O . MET A 1 301 ? -17.249 14.615 0.374 1.00 65.88 301 MET A O 1
ATOM 2273 N N . GLU A 1 302 ? -17.210 13.284 2.196 1.00 66.06 302 GLU A N 1
ATOM 2274 C CA . GLU A 1 302 ? -18.050 12.201 1.684 1.00 66.06 302 GLU A CA 1
ATOM 2275 C C . GLU A 1 302 ? -19.390 12.170 2.420 1.00 66.06 302 GLU A C 1
ATOM 2277 O O . GLU A 1 302 ? -19.409 12.137 3.655 1.00 66.06 302 GLU A O 1
ATOM 2282 N N . TYR A 1 303 ? -20.485 12.101 1.665 1.00 59.28 303 TYR A N 1
ATOM 2283 C CA . TYR A 1 303 ? -21.841 11.876 2.170 1.00 59.28 303 TYR A CA 1
ATOM 2284 C C . TYR A 1 303 ? -22.426 10.618 1.547 1.00 59.28 303 TYR A C 1
ATOM 2286 O O . TYR A 1 303 ? -22.416 10.517 0.326 1.00 59.28 303 TYR A O 1
ATOM 2294 N N . ALA A 1 304 ? -22.978 9.706 2.345 1.00 58.62 304 ALA A N 1
ATOM 2295 C CA . ALA A 1 304 ? -23.868 8.656 1.867 1.00 58.62 304 ALA A CA 1
ATOM 2296 C C . ALA A 1 304 ? -25.330 9.044 2.152 1.00 58.62 304 ALA A C 1
ATOM 2298 O O . ALA A 1 304 ? -25.725 9.174 3.310 1.00 58.62 304 ALA A O 1
ATOM 2299 N N . LEU A 1 305 ? -26.134 9.239 1.105 1.00 54.88 305 LEU A N 1
ATOM 2300 C CA . LEU A 1 305 ? -27.588 9.390 1.233 1.00 54.88 305 LEU A CA 1
ATOM 2301 C C . LEU A 1 305 ? -28.218 7.990 1.273 1.00 54.88 305 LEU A C 1
ATOM 2303 O O . LEU A 1 305 ? -27.883 7.144 0.441 1.00 54.88 305 LEU A O 1
ATOM 2307 N N . THR A 1 306 ? -29.081 7.738 2.263 1.00 49.91 306 THR A N 1
ATOM 2308 C CA . THR A 1 306 ? -29.603 6.389 2.584 1.00 49.91 306 THR A CA 1
ATOM 2309 C C . THR A 1 306 ? -31.087 6.209 2.231 1.00 49.91 306 THR A C 1
ATOM 2311 O O . THR A 1 306 ? -31.644 5.153 2.505 1.00 49.91 306 THR A O 1
ATOM 2314 N N . ASP A 1 307 ? -31.726 7.212 1.620 1.00 45.00 307 ASP A N 1
ATOM 2315 C CA . ASP A 1 307 ? -33.184 7.224 1.388 1.00 45.00 307 ASP A CA 1
ATOM 2316 C C . ASP A 1 307 ? -33.643 6.529 0.101 1.00 45.00 307 ASP A C 1
ATOM 2318 O O . ASP A 1 307 ? -34.836 6.395 -0.147 1.00 45.00 307 ASP A O 1
ATOM 2322 N N . PHE A 1 308 ? -32.713 6.012 -0.694 1.00 39.19 308 PHE A N 1
ATOM 2323 C CA . PHE A 1 308 ? -33.029 5.097 -1.784 1.00 39.19 308 PHE A CA 1
ATOM 2324 C C . PHE A 1 308 ? -32.504 3.716 -1.394 1.00 39.19 308 PHE A C 1
ATOM 2326 O O . PHE A 1 308 ? -31.537 3.609 -0.638 1.00 39.19 308 PHE A O 1
ATOM 2333 N N . ASN A 1 309 ? -33.077 2.636 -1.927 1.00 41.59 309 ASN A N 1
ATOM 2334 C CA . ASN A 1 309 ? -32.550 1.272 -1.745 1.00 41.59 309 ASN A CA 1
ATOM 2335 C C . ASN A 1 309 ? -31.078 1.104 -2.209 1.00 41.59 309 ASN A C 1
ATOM 2337 O O . ASN A 1 309 ? -30.511 0.025 -2.065 1.00 41.59 309 ASN A O 1
ATOM 2341 N N . SER A 1 310 ? -30.451 2.187 -2.686 1.00 41.72 310 SER A N 1
ATOM 2342 C CA . SER A 1 310 ? -29.051 2.345 -3.042 1.00 41.72 310 SER A CA 1
ATOM 2343 C C . SER A 1 310 ? -28.305 3.394 -2.197 1.00 41.72 310 SER A C 1
ATOM 2345 O O . SER A 1 310 ? -28.868 4.430 -1.848 1.00 41.72 310 SER A O 1
ATOM 2347 N N . LYS A 1 311 ? -26.999 3.209 -1.955 1.00 43.50 311 LYS A N 1
ATOM 2348 C CA . LYS A 1 311 ? -26.141 4.261 -1.361 1.00 43.50 311 LYS A CA 1
ATOM 2349 C C . LYS A 1 311 ? -25.686 5.246 -2.432 1.00 43.50 311 LYS A C 1
ATOM 2351 O O . LYS A 1 311 ? -24.946 4.814 -3.306 1.00 43.50 311 LYS A O 1
ATOM 2356 N N . LEU A 1 312 ? -26.036 6.532 -2.314 1.00 44.44 312 LEU A N 1
ATOM 2357 C CA . LEU A 1 312 ? -25.443 7.609 -3.121 1.00 44.44 312 LEU A CA 1
ATOM 2358 C C . LEU A 1 312 ? -24.272 8.242 -2.365 1.00 44.44 312 LEU A C 1
ATOM 2360 O O . LEU A 1 312 ? -24.504 8.942 -1.382 1.00 44.44 312 LEU A O 1
ATOM 2364 N N . GLN A 1 313 ? -23.029 8.000 -2.801 1.00 52.03 313 GLN A N 1
ATOM 2365 C CA . GLN A 1 313 ? -21.856 8.679 -2.233 1.00 52.03 313 GLN A CA 1
ATOM 2366 C C . GLN A 1 313 ? -21.561 9.958 -3.016 1.00 52.03 313 GLN A C 1
ATOM 2368 O O . GLN A 1 313 ? -21.182 9.829 -4.171 1.00 52.03 313 GLN A O 1
ATOM 2373 N N . LEU A 1 314 ? -21.681 11.138 -2.399 1.00 49.69 314 LEU A N 1
ATOM 2374 C CA . LEU A 1 314 ? -21.213 12.426 -2.932 1.00 49.69 314 LEU A CA 1
ATOM 2375 C C . LEU A 1 314 ? -19.850 12.743 -2.337 1.00 49.69 314 LEU A C 1
ATOM 2377 O O . LEU A 1 314 ? -19.705 12.704 -1.115 1.00 49.69 314 LEU A O 1
ATOM 2381 N N . THR A 1 315 ? -18.866 13.066 -3.176 1.00 53.25 315 THR A N 1
ATOM 2382 C CA . THR A 1 315 ? -17.553 13.492 -2.683 1.00 53.25 315 THR A CA 1
ATOM 2383 C C . THR A 1 315 ? -17.136 14.827 -3.269 1.00 53.25 315 THR A C 1
ATOM 2385 O O . THR A 1 315 ? -17.056 14.904 -4.484 1.00 53.25 315 THR A O 1
ATOM 2388 N N . THR A 1 316 ? -16.842 15.825 -2.430 1.00 51.84 316 THR A N 1
ATOM 2389 C CA . THR A 1 316 ? -16.400 17.169 -2.856 1.00 51.84 316 THR A CA 1
ATOM 2390 C C . THR A 1 316 ? -14.939 17.393 -2.486 1.00 51.84 316 THR A C 1
ATOM 2392 O O . THR A 1 316 ? -14.565 17.152 -1.335 1.00 51.84 316 THR A O 1
ATOM 2395 N N . ILE A 1 317 ? -14.131 17.885 -3.432 1.00 53.94 317 ILE A N 1
ATOM 2396 C CA . ILE A 1 317 ? -12.766 18.365 -3.175 1.00 53.94 317 ILE A CA 1
ATOM 2397 C C . ILE A 1 317 ? -12.717 19.887 -3.154 1.00 53.94 317 ILE A C 1
ATOM 2399 O O . ILE A 1 317 ? -13.212 20.535 -4.068 1.00 53.94 317 ILE A O 1
ATOM 2403 N N . CYS A 1 318 ? -12.013 20.439 -2.167 1.00 50.47 318 CYS A N 1
ATOM 2404 C CA . CYS A 1 318 ? -11.562 21.828 -2.194 1.00 50.47 318 CYS A CA 1
ATOM 2405 C C . CYS A 1 318 ? -10.031 21.844 -2.260 1.00 50.47 318 CYS A C 1
ATOM 2407 O O . CYS A 1 318 ? -9.382 21.328 -1.348 1.00 50.47 318 CYS A O 1
ATOM 2409 N N . LYS A 1 319 ? -9.448 22.426 -3.316 1.00 48.31 319 LYS A N 1
ATOM 2410 C CA . LYS A 1 319 ? -8.019 22.783 -3.375 1.00 48.31 319 LYS A CA 1
ATOM 2411 C C . LYS A 1 319 ? -7.885 24.299 -3.271 1.00 48.31 319 LYS A C 1
ATOM 2413 O O . LYS A 1 319 ? -8.559 25.024 -3.996 1.00 48.31 319 LYS A O 1
ATOM 2418 N N . ALA A 1 320 ? -6.990 24.774 -2.409 1.00 41.22 320 ALA A N 1
ATOM 2419 C CA . ALA A 1 320 ? -6.780 26.211 -2.214 1.00 41.22 320 ALA A CA 1
ATOM 2420 C C . ALA A 1 320 ? -6.071 26.908 -3.399 1.00 41.22 320 ALA A C 1
ATOM 2422 O O . ALA A 1 320 ? -6.200 28.115 -3.551 1.00 41.22 320 ALA A O 1
ATOM 2423 N N . SER A 1 321 ? -5.357 26.176 -4.265 1.00 43.69 321 SER A N 1
ATOM 2424 C CA . SER A 1 321 ? -4.581 26.746 -5.386 1.00 43.69 321 SER A CA 1
ATOM 2425 C C . SER A 1 321 ? -5.315 26.735 -6.740 1.00 43.69 321 SER A C 1
ATOM 2427 O O . SER A 1 321 ? -4.677 26.715 -7.789 1.00 43.69 321 SER A O 1
ATOM 2429 N N . GLY A 1 322 ? -6.646 26.678 -6.726 1.00 40.62 322 GLY A N 1
ATOM 2430 C CA . GLY A 1 322 ? -7.495 26.513 -7.908 1.00 40.62 322 GLY A CA 1
ATOM 2431 C C . GLY A 1 322 ? -8.608 25.523 -7.590 1.00 40.62 322 GLY A C 1
ATOM 2432 O O . GLY A 1 322 ? -8.340 24.349 -7.333 1.00 40.62 322 GLY A O 1
ATOM 2433 N N . ALA A 1 323 ? -9.846 26.009 -7.530 1.00 34.31 323 ALA A N 1
ATOM 2434 C CA . ALA A 1 323 ? -11.006 25.235 -7.110 1.00 34.31 323 ALA A CA 1
ATOM 2435 C C . ALA A 1 323 ? -11.402 24.188 -8.171 1.00 34.31 323 ALA A C 1
ATOM 2437 O O . ALA A 1 323 ? -12.317 24.398 -8.959 1.00 34.31 323 ALA A O 1
ATOM 2438 N N . ASP A 1 324 ? -10.724 23.040 -8.182 1.00 42.50 324 ASP A N 1
ATOM 2439 C CA . ASP A 1 324 ? -11.231 21.841 -8.850 1.00 42.50 324 ASP A CA 1
ATOM 2440 C C . ASP A 1 324 ? -12.307 21.203 -7.958 1.00 42.50 324 ASP A C 1
ATOM 2442 O O . ASP A 1 324 ? -11.989 20.463 -7.022 1.00 42.50 324 ASP A O 1
ATOM 2446 N N . LEU A 1 325 ? -13.579 21.478 -8.245 1.00 40.81 325 LEU A N 1
ATOM 2447 C CA . LEU A 1 325 ? -14.703 20.725 -7.688 1.00 40.81 325 LEU A CA 1
ATOM 2448 C C . LEU A 1 325 ? -14.846 19.421 -8.480 1.00 40.81 325 LEU A C 1
ATOM 2450 O O . LEU A 1 325 ? -15.330 19.418 -9.608 1.00 40.81 325 LEU A O 1
ATOM 2454 N N . GLY A 1 326 ? -14.406 18.307 -7.901 1.00 43.94 326 GLY A N 1
ATOM 2455 C CA . GLY A 1 326 ? -14.746 16.979 -8.408 1.00 43.94 326 GLY A CA 1
ATOM 2456 C C . GLY A 1 326 ? -15.921 16.417 -7.621 1.00 43.94 326 GLY A C 1
ATOM 2457 O O . GLY A 1 326 ? -15.871 16.456 -6.395 1.00 43.94 326 GLY A O 1
ATOM 2458 N N . LEU A 1 327 ? -16.946 15.910 -8.313 1.00 46.06 327 LEU A N 1
ATOM 2459 C CA . LEU A 1 327 ? -18.057 15.156 -7.734 1.00 46.06 327 LEU A CA 1
ATOM 2460 C C . LEU A 1 327 ? -17.905 13.683 -8.119 1.00 46.06 327 LEU A C 1
ATOM 2462 O O . LEU A 1 327 ? -17.923 13.338 -9.296 1.00 46.06 327 LEU A O 1
ATOM 2466 N N . LYS A 1 328 ? -17.769 12.799 -7.130 1.00 47.69 328 LYS A N 1
ATOM 2467 C CA . LYS A 1 328 ? -17.902 11.349 -7.338 1.00 47.69 328 LYS A CA 1
ATOM 2468 C C . LYS A 1 328 ? -19.303 10.935 -6.922 1.00 47.69 328 LYS A C 1
ATOM 2470 O O . LYS A 1 328 ? -19.677 11.287 -5.808 1.00 47.69 328 LYS A O 1
ATOM 2475 N N . LEU A 1 329 ? -20.019 10.201 -7.779 1.00 47.03 329 LEU A N 1
ATOM 2476 C CA . LEU A 1 329 ? -21.311 9.574 -7.479 1.00 47.03 329 LEU A CA 1
ATOM 2477 C C . LEU A 1 329 ? -21.119 8.057 -7.480 1.00 47.03 329 LEU A C 1
ATOM 2479 O O . LEU A 1 329 ? -20.703 7.474 -8.483 1.00 47.03 329 LEU A O 1
ATOM 2483 N N . THR A 1 330 ? -21.378 7.412 -6.345 1.00 47.59 330 THR A N 1
ATOM 2484 C CA . THR A 1 330 ? -21.414 5.942 -6.268 1.00 47.59 330 THR A CA 1
ATOM 2485 C C . THR A 1 330 ? -22.849 5.497 -6.078 1.00 47.59 330 THR A C 1
ATOM 2487 O O . THR A 1 330 ? -23.477 6.049 -5.189 1.00 47.59 330 THR A O 1
ATOM 2490 N N . TYR A 1 331 ? -23.323 4.522 -6.854 1.00 43.84 331 TYR A N 1
ATOM 2491 C CA . TYR A 1 331 ? -24.594 3.817 -6.648 1.00 43.84 331 TYR A CA 1
ATOM 2492 C C . TYR A 1 331 ? -24.305 2.350 -6.320 1.00 43.84 331 TYR A C 1
ATOM 2494 O O . TYR A 1 331 ? -23.361 1.765 -6.860 1.00 43.84 331 TYR A O 1
ATOM 2502 N N . GLY A 1 332 ? -25.109 1.733 -5.460 1.00 38.41 332 GLY A N 1
ATOM 2503 C CA . GLY A 1 332 ? -25.075 0.281 -5.312 1.00 38.41 332 GLY A CA 1
ATOM 2504 C C . GLY A 1 332 ? -26.327 -0.269 -4.661 1.00 38.41 332 GLY A C 1
ATOM 2505 O O . GLY A 1 332 ? -26.801 0.341 -3.706 1.00 38.41 332 GLY A O 1
ATOM 2506 N N . ASP A 1 333 ? -26.820 -1.386 -5.188 1.00 34.66 333 ASP A N 1
ATOM 2507 C CA . ASP A 1 333 ? -28.004 -2.096 -4.698 1.00 34.66 333 ASP A CA 1
ATOM 2508 C C . ASP A 1 333 ? -27.684 -2.927 -3.444 1.00 34.66 333 ASP A C 1
ATOM 2510 O O . ASP A 1 333 ? -26.528 -3.306 -3.207 1.00 34.66 333 ASP A O 1
ATOM 2514 N N . LYS A 1 334 ? -28.710 -3.153 -2.615 1.00 40.50 334 LYS A N 1
ATOM 2515 C CA . LYS A 1 334 ? -28.675 -4.074 -1.470 1.00 40.50 334 LYS A CA 1
ATOM 2516 C C . LYS A 1 334 ? -29.009 -5.495 -1.885 1.00 40.50 334 LYS A C 1
ATOM 2518 O O . LYS A 1 334 ? -29.986 -5.651 -2.646 1.00 40.50 334 LYS A O 1
#

Nearest PDB structures (foldseek):
  7tcv-assembly1_XXX-2  TM=8.308E-01  e=2.288E-11  Mus musculus
  7nie-assembly1_C  TM=8.124E-01  e=4.431E-11  Sus scrofa
  4bum-assembly1_X-2  TM=7.973E-01  e=1.252E-10  Danio rerio
  5xdn-assembly1_A  TM=8.204E-01  e=4.479E-10  Homo sapiens
  6h3i-assembly1_F  TM=2.656E-01  e=1.728E-02  Flavobacterium johnsoniae

Mean predicted aligned error: 13.19 Å